Protein AF-A0A6A5T1T0-F1 (afdb_monomer_lite)

Foldseek 3Di:
DDDDDDDDDPVVVVVLVVLQQQAALVCLVCLLVLDDDQGGCPDDVDSHTPVCVVVVHDGHTQDPVLSVLSVVLVVLVVVLVPDDPPDPCNVVSSVVNNVSSVVSNVVVVVVVVVCVVVVPVVVVVVVVVVVVVVVVVVVVVVVVVVVVVVVVVVVVPDDDDDDDDDDDDDDDDDDDDPPDDDDDD

pLDDT: mean 75.46, std 18.89, range [40.22, 96.81]

Sequence (185 aa):
MPLSETTPDSDLLSCLHRYIWVMCLWVVKVIAQGHIVAYEFGLRGSKKCVYCTAQKDVYTPVPVYVREEFAVLLGTLEEYQGLPEGNNNQAAALAEVQEVARTLSLCVQVIQAQDKTLGVPELLTASHHLLGQVLEQVSALNCRIASLEAQVARGVSGGSSSRSQKKKRGKVVVVELDNKMTKSE

Structure (mmCIF, N/CA/C/O backbone):
data_AF-A0A6A5T1T0-F1
#
_entry.id   AF-A0A6A5T1T0-F1
#
loop_
_atom_site.group_PDB
_atom_site.id
_atom_site.type_symbol
_atom_site.label_atom_id
_atom_site.label_alt_id
_atom_site.label_comp_id
_atom_site.label_asym_id
_atom_site.label_entity_id
_atom_site.label_seq_id
_atom_site.pdbx_PDB_ins_code
_atom_site.Cartn_x
_atom_site.Cartn_y
_atom_site.Cartn_z
_atom_site.occupancy
_atom_site.B_iso_or_equiv
_atom_site.auth_seq_id
_atom_site.auth_comp_id
_atom_site.auth_asym_id
_atom_site.auth_atom_id
_atom_site.pdbx_PDB_model_num
ATOM 1 N N . MET A 1 1 ? 44.245 -5.548 17.559 1.00 42.09 1 MET A N 1
ATOM 2 C CA . MET A 1 1 ? 42.827 -5.145 17.625 1.00 42.09 1 MET A CA 1
ATOM 3 C C . MET A 1 1 ? 42.154 -5.598 16.342 1.00 42.09 1 MET A C 1
ATOM 5 O O . MET A 1 1 ? 42.519 -5.059 15.305 1.00 42.09 1 MET A O 1
ATOM 9 N N . PRO A 1 2 ? 41.284 -6.618 16.362 1.00 43.38 2 PRO A N 1
ATOM 10 C CA . PRO A 1 2 ? 40.473 -6.954 15.203 1.00 43.38 2 PRO A CA 1
ATOM 11 C C . PRO A 1 2 ? 39.183 -6.124 15.227 1.00 43.38 2 PRO A C 1
ATOM 13 O O . PRO A 1 2 ? 38.550 -5.977 16.272 1.00 43.38 2 PRO A O 1
ATOM 16 N N . LEU A 1 3 ? 38.841 -5.548 14.077 1.00 43.22 3 LEU A N 1
ATOM 17 C CA . LEU A 1 3 ? 37.574 -4.872 13.818 1.00 43.22 3 LEU A CA 1
ATOM 18 C C . LEU A 1 3 ? 36.474 -5.937 13.749 1.00 43.22 3 LEU A C 1
ATOM 20 O O . LEU A 1 3 ? 36.497 -6.790 12.867 1.00 43.22 3 LEU A O 1
ATOM 24 N N . SER A 1 4 ? 35.548 -5.915 14.702 1.00 41.94 4 SER A N 1
ATOM 25 C CA . SER A 1 4 ? 34.340 -6.734 14.682 1.00 41.94 4 SER A CA 1
ATOM 26 C C . SER A 1 4 ? 33.356 -6.173 13.655 1.00 41.94 4 SER A C 1
ATOM 28 O O . SER A 1 4 ? 32.753 -5.121 13.871 1.00 41.94 4 SER A O 1
ATOM 30 N N . GLU A 1 5 ? 33.199 -6.889 12.541 1.00 44.53 5 GLU A N 1
ATOM 31 C CA . GLU A 1 5 ? 32.078 -6.738 11.615 1.00 44.53 5 GLU A CA 1
ATOM 32 C C . GLU A 1 5 ? 30.779 -7.032 12.373 1.00 44.53 5 GLU A C 1
ATOM 34 O O . GLU A 1 5 ? 30.518 -8.149 12.817 1.00 44.53 5 GLU A O 1
ATOM 39 N N . THR A 1 6 ? 29.982 -5.990 12.577 1.00 43.12 6 THR A N 1
ATOM 40 C CA . THR A 1 6 ? 28.624 -6.100 13.097 1.00 43.12 6 THR A CA 1
ATOM 41 C C . THR A 1 6 ? 27.723 -6.457 11.925 1.00 43.12 6 THR A C 1
ATOM 43 O O . THR A 1 6 ? 27.404 -5.612 11.098 1.00 43.12 6 THR A O 1
ATOM 46 N N . THR A 1 7 ? 27.341 -7.726 11.815 1.00 44.78 7 THR A N 1
ATOM 47 C CA . THR A 1 7 ? 26.221 -8.144 10.965 1.00 44.78 7 THR A CA 1
ATOM 48 C C . THR A 1 7 ? 24.923 -7.643 11.598 1.00 44.78 7 THR A C 1
ATOM 50 O O . THR A 1 7 ? 24.611 -8.086 12.710 1.00 44.78 7 THR A O 1
ATOM 53 N N . PRO A 1 8 ? 24.148 -6.756 10.957 1.00 55.12 8 PRO A N 1
ATOM 54 C CA . PRO A 1 8 ? 22.780 -6.525 11.375 1.00 55.12 8 PRO A CA 1
ATOM 55 C C . PRO A 1 8 ? 21.864 -7.586 10.724 1.00 55.12 8 PRO A C 1
ATOM 57 O O . PRO A 1 8 ? 22.244 -8.278 9.781 1.00 55.12 8 PRO A O 1
ATOM 60 N N . ASP A 1 9 ? 20.634 -7.697 11.223 1.00 51.78 9 ASP A N 1
ATOM 61 C CA . ASP A 1 9 ? 19.465 -8.080 10.411 1.00 51.78 9 ASP A CA 1
ATOM 62 C C . ASP A 1 9 ? 19.054 -9.552 10.233 1.00 51.78 9 ASP A C 1
ATOM 64 O O . ASP A 1 9 ? 18.377 -9.885 9.265 1.00 51.78 9 ASP A O 1
ATOM 68 N N . SER A 1 10 ? 19.300 -10.443 11.197 1.00 51.72 10 SER A N 1
ATOM 69 C CA . SER A 1 10 ? 18.503 -11.695 11.271 1.00 51.72 10 SER A CA 1
ATOM 70 C C . SER A 1 10 ? 17.227 -11.506 12.103 1.00 51.72 10 SER A C 1
ATOM 72 O O . SER A 1 10 ? 16.119 -11.846 11.679 1.00 51.72 10 SER A O 1
ATOM 74 N N . ASP A 1 11 ? 17.367 -10.873 13.268 1.00 50.75 11 ASP A N 1
ATOM 75 C CA . ASP A 1 11 ? 16.261 -10.686 14.210 1.00 50.75 11 ASP A CA 1
ATOM 76 C C . ASP A 1 11 ? 15.309 -9.563 13.780 1.00 50.75 11 ASP A C 1
ATOM 78 O O . ASP A 1 11 ? 14.094 -9.693 13.925 1.00 50.75 11 ASP A O 1
ATOM 82 N N . LEU A 1 12 ? 15.827 -8.512 13.134 1.00 51.88 12 LEU A N 1
ATOM 83 C CA . LEU A 1 12 ? 15.005 -7.456 12.536 1.00 51.88 12 LEU A CA 1
ATOM 84 C C . LEU A 1 12 ? 14.103 -8.012 11.430 1.00 51.88 12 LEU A C 1
ATOM 86 O O . LEU A 1 12 ? 12.905 -7.740 11.444 1.00 51.88 12 LEU A O 1
ATOM 90 N N . LEU A 1 13 ? 14.616 -8.860 10.529 1.00 50.62 13 LEU A N 1
ATOM 91 C CA . LEU A 1 13 ? 13.805 -9.462 9.465 1.00 50.62 13 LEU A CA 1
ATOM 92 C C . LEU A 1 13 ? 12.667 -10.341 10.006 1.00 50.62 13 LEU A C 1
ATOM 94 O O . LEU A 1 13 ? 11.568 -10.311 9.451 1.00 50.62 13 LEU A O 1
ATOM 98 N N . SER A 1 14 ? 12.894 -11.087 11.092 1.00 53.09 14 SER A N 1
ATOM 99 C CA . SER A 1 14 ? 11.867 -11.951 11.694 1.00 53.09 14 SER A CA 1
ATOM 100 C C . SER A 1 14 ? 10.787 -11.166 12.455 1.00 53.09 14 SER A C 1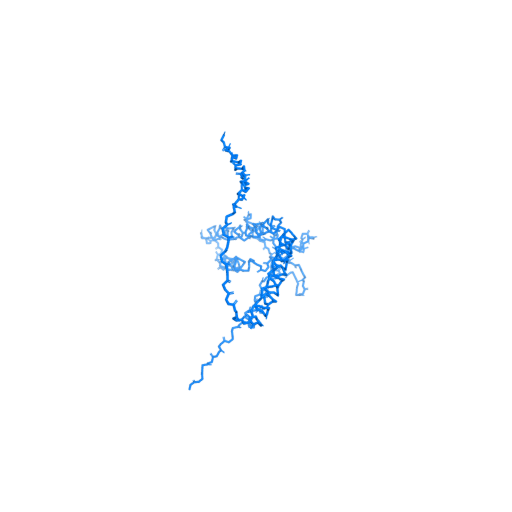
ATOM 102 O O . SER A 1 14 ? 9.600 -11.493 12.345 1.00 53.09 14 SER A O 1
ATOM 104 N N . CYS A 1 15 ? 11.159 -10.080 13.140 1.00 50.84 15 CYS A N 1
ATOM 105 C CA . CYS A 1 15 ? 10.214 -9.133 13.733 1.00 50.84 15 CYS A CA 1
ATOM 106 C C . CYS A 1 15 ? 9.411 -8.400 12.652 1.00 50.84 15 CYS A C 1
ATOM 108 O O . CYS A 1 15 ? 8.185 -8.348 12.711 1.00 50.84 15 CYS A O 1
ATOM 110 N N . LEU A 1 16 ? 10.076 -7.925 11.600 1.00 50.91 16 LEU A N 1
ATOM 111 C CA . LEU A 1 16 ? 9.451 -7.227 10.478 1.00 50.91 16 LEU A CA 1
ATOM 112 C C . LEU A 1 16 ? 8.476 -8.111 9.692 1.00 50.91 16 LEU A C 1
ATOM 114 O O . LEU A 1 16 ? 7.432 -7.634 9.244 1.00 50.91 16 LEU A O 1
ATOM 118 N N . HIS A 1 17 ? 8.754 -9.412 9.578 1.00 55.22 17 HIS A N 1
ATOM 119 C CA . HIS A 1 17 ? 7.829 -10.357 8.956 1.00 55.22 17 HIS A CA 1
ATOM 120 C C . HIS A 1 17 ? 6.561 -10.579 9.795 1.00 55.22 17 HIS A C 1
ATOM 122 O O . HIS A 1 17 ? 5.509 -10.861 9.230 1.00 55.22 17 HIS A O 1
ATOM 128 N N . ARG A 1 18 ? 6.613 -10.407 11.125 1.00 56.09 18 ARG A N 1
ATOM 129 C CA . ARG A 1 18 ? 5.408 -10.441 11.973 1.00 56.09 18 ARG A CA 1
ATOM 130 C C . ARG A 1 18 ? 4.522 -9.215 11.778 1.00 56.09 18 ARG A C 1
ATOM 132 O O . ARG A 1 18 ? 3.308 -9.382 11.736 1.00 56.09 18 ARG A O 1
ATOM 139 N N . TYR A 1 19 ? 5.102 -8.024 11.624 1.00 53.84 19 TYR A N 1
ATOM 140 C CA . TYR A 1 19 ? 4.330 -6.781 11.507 1.00 53.84 19 TYR A CA 1
ATOM 141 C C . TYR A 1 19 ? 3.538 -6.689 10.201 1.00 53.84 19 TYR A C 1
ATOM 143 O O . TYR A 1 19 ? 2.350 -6.382 10.235 1.00 53.84 19 TYR A O 1
ATOM 151 N N . ILE A 1 20 ? 4.141 -7.057 9.064 1.00 57.09 20 ILE A N 1
ATOM 152 C CA . ILE A 1 20 ? 3.502 -7.002 7.728 1.00 57.09 20 ILE A CA 1
ATOM 153 C C . ILE A 1 20 ? 2.189 -7.802 7.671 1.00 57.09 20 ILE A C 1
ATOM 155 O O . ILE A 1 20 ? 1.327 -7.570 6.824 1.00 57.09 20 ILE A O 1
ATOM 159 N N . TRP A 1 21 ? 2.022 -8.760 8.578 1.00 64.00 21 TRP A N 1
ATOM 160 C CA . TRP A 1 21 ? 0.889 -9.662 8.561 1.00 64.00 21 TRP A CA 1
ATOM 161 C C . TRP A 1 21 ? -0.286 -9.123 9.380 1.00 64.00 21 TRP A C 1
ATOM 163 O O . TRP A 1 21 ? -1.396 -9.577 9.163 1.00 64.00 21 TRP A O 1
ATOM 173 N N . VAL A 1 22 ? -0.107 -8.146 10.271 1.00 70.06 22 VAL A N 1
ATOM 174 C CA . VAL A 1 22 ? -1.122 -7.837 11.292 1.00 70.06 22 VAL A CA 1
ATOM 175 C C . VAL A 1 22 ? -2.435 -7.295 10.707 1.00 70.06 22 VAL A C 1
ATOM 177 O O . VAL A 1 22 ? -3.470 -7.561 11.298 1.00 70.06 22 VAL A O 1
ATOM 180 N N . MET A 1 23 ? -2.452 -6.618 9.548 1.00 83.12 23 MET A N 1
ATOM 181 C CA . MET A 1 23 ? -3.692 -6.085 8.946 1.00 83.12 23 MET A CA 1
ATOM 182 C C . MET A 1 23 ? -3.714 -6.114 7.402 1.00 83.12 23 MET A C 1
ATOM 184 O O . MET A 1 23 ? -2.671 -6.063 6.754 1.00 83.12 23 MET A O 1
ATOM 188 N N . CYS A 1 24 ? -4.916 -6.172 6.797 1.00 88.56 24 CYS A N 1
ATOM 189 C CA . CYS A 1 24 ? -5.103 -6.071 5.336 1.00 88.56 24 CYS A CA 1
ATOM 190 C C . CYS A 1 24 ? -5.121 -4.608 4.854 1.00 88.56 24 CYS A C 1
ATOM 192 O O . CYS A 1 24 ? -5.538 -3.706 5.576 1.00 88.56 24 CYS A O 1
ATOM 194 N N . LEU A 1 25 ? -4.783 -4.376 3.580 1.00 89.81 25 LEU A N 1
ATOM 195 C CA . LEU A 1 25 ? -4.882 -3.057 2.935 1.00 89.81 25 LEU A CA 1
ATOM 196 C C . LEU A 1 25 ? -6.304 -2.469 3.016 1.00 89.81 25 LEU A C 1
ATOM 198 O O . LEU A 1 25 ? -6.492 -1.256 3.026 1.00 89.81 25 LEU A O 1
ATOM 202 N N . TRP A 1 26 ? -7.321 -3.328 3.089 1.00 90.31 26 TRP A N 1
ATOM 203 C CA . TRP A 1 26 ? -8.709 -2.907 3.260 1.00 90.31 26 TRP A CA 1
ATOM 204 C C . TRP A 1 26 ? -8.949 -2.242 4.620 1.00 90.31 26 TRP A C 1
ATOM 206 O O . TRP A 1 26 ? -9.57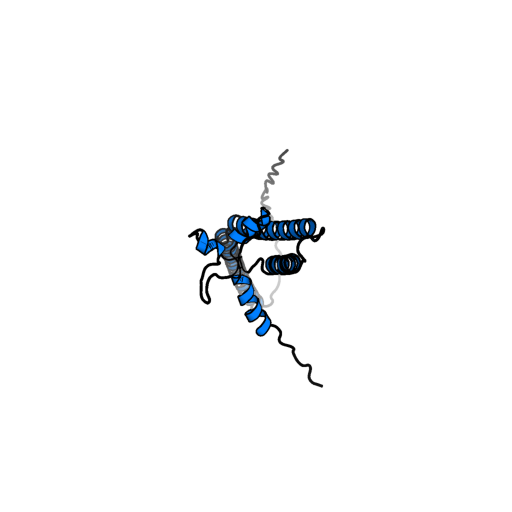8 -1.193 4.681 1.00 90.31 26 TRP A O 1
ATOM 216 N N . VAL A 1 27 ? -8.377 -2.795 5.695 1.00 91.31 27 VAL A N 1
ATOM 217 C CA . VAL A 1 27 ? -8.412 -2.175 7.028 1.00 91.31 27 VAL A CA 1
ATOM 218 C C . VAL A 1 27 ? -7.770 -0.796 6.987 1.00 91.31 27 VAL A C 1
ATOM 220 O O . VAL A 1 27 ? -8.357 0.156 7.486 1.00 91.31 27 VAL A O 1
ATOM 223 N N . VAL A 1 28 ? -6.605 -0.668 6.348 1.00 92.19 28 VAL A N 1
ATOM 224 C CA . VAL A 1 28 ? -5.920 0.625 6.211 1.00 92.19 28 VAL A CA 1
ATOM 225 C C . VAL A 1 28 ? -6.840 1.660 5.553 1.00 92.19 28 VAL A C 1
ATOM 227 O O . VAL A 1 28 ? -6.951 2.783 6.037 1.00 92.19 28 VAL A O 1
ATOM 230 N N . LYS A 1 29 ? -7.565 1.280 4.494 1.00 92.81 29 LYS A N 1
ATOM 231 C CA . LYS A 1 29 ? -8.529 2.170 3.824 1.00 92.81 29 LYS A CA 1
ATOM 232 C C . LYS A 1 29 ? -9.695 2.573 4.726 1.00 92.81 29 LYS A C 1
ATOM 234 O O . LYS A 1 29 ? -10.126 3.719 4.678 1.00 92.81 29 LYS A O 1
ATOM 239 N N . VAL A 1 30 ? -10.191 1.652 5.545 1.00 92.75 30 VAL A N 1
ATOM 240 C CA . VAL A 1 30 ? -11.261 1.921 6.519 1.00 92.75 30 VAL A CA 1
ATOM 241 C C . VAL A 1 30 ? -10.780 2.886 7.607 1.00 92.75 30 VAL A C 1
ATOM 243 O O . VAL A 1 30 ? -11.478 3.843 7.936 1.00 92.75 30 VAL A O 1
ATOM 246 N N . ILE A 1 31 ? -9.549 2.711 8.091 1.00 93.50 31 ILE A N 1
ATOM 247 C CA . ILE A 1 31 ? -8.915 3.629 9.046 1.00 93.50 31 ILE A CA 1
ATOM 248 C C . ILE A 1 31 ? -8.715 5.015 8.420 1.00 93.50 31 ILE A C 1
ATOM 250 O O . ILE A 1 31 ? -9.034 6.019 9.049 1.00 93.50 31 ILE A O 1
ATOM 254 N N . ALA A 1 32 ? -8.286 5.090 7.158 1.00 93.12 32 ALA A N 1
ATOM 255 C CA . ALA A 1 32 ? -8.143 6.348 6.420 1.00 93.12 32 ALA A CA 1
ATOM 256 C C . ALA A 1 32 ? -9.473 7.120 6.257 1.00 93.12 32 ALA A C 1
ATOM 258 O O . ALA A 1 32 ? -9.472 8.347 6.113 1.00 93.12 32 ALA A O 1
ATOM 259 N N . GLN A 1 33 ? -10.607 6.410 6.299 1.00 92.75 33 GLN A N 1
ATOM 260 C CA . GLN A 1 33 ? -11.963 6.977 6.310 1.00 92.75 33 GLN A CA 1
ATOM 261 C C . GLN A 1 33 ? -12.428 7.407 7.712 1.00 92.75 33 GLN A C 1
ATOM 263 O O . GLN A 1 33 ? -13.504 7.980 7.849 1.00 92.75 33 GLN A O 1
ATOM 268 N N . GLY A 1 34 ? -11.623 7.161 8.747 1.00 90.50 34 GLY A N 1
ATOM 269 C CA . GLY A 1 34 ? -11.908 7.540 10.129 1.00 90.50 34 GLY A CA 1
ATOM 270 C C . GLY A 1 34 ? -12.565 6.461 10.975 1.00 90.50 34 GLY A C 1
ATOM 271 O O . GLY A 1 34 ? -13.008 6.746 12.086 1.00 90.50 34 GLY A O 1
ATOM 272 N N . HIS A 1 35 ? -12.608 5.223 10.489 1.00 89.94 35 HIS A N 1
ATOM 273 C CA . HIS A 1 35 ? -13.181 4.106 11.226 1.00 89.94 35 HIS A CA 1
ATOM 274 C C . HIS A 1 35 ? -12.078 3.240 11.837 1.00 89.94 35 HIS A C 1
ATOM 276 O O . HIS A 1 35 ? -11.351 2.539 11.133 1.00 89.94 35 HIS A O 1
ATOM 282 N N . ILE A 1 36 ? -11.982 3.249 13.167 1.00 89.44 36 ILE A N 1
ATOM 283 C CA . ILE A 1 36 ? -11.125 2.311 13.894 1.00 89.44 36 ILE A CA 1
ATOM 284 C C . ILE A 1 36 ? -11.847 0.968 13.984 1.00 89.44 36 ILE A C 1
ATOM 286 O O . ILE A 1 36 ? -12.960 0.878 14.500 1.00 89.44 36 ILE A O 1
ATOM 290 N N . VAL A 1 37 ? -11.217 -0.077 13.451 1.00 87.31 37 VAL A N 1
ATOM 291 C CA . VAL A 1 37 ? -11.777 -1.432 13.389 1.00 87.31 37 VAL A CA 1
ATOM 292 C C . VAL A 1 37 ? -10.813 -2.442 13.983 1.00 87.31 37 VAL A C 1
ATOM 294 O O . VAL A 1 37 ? -9.602 -2.253 13.933 1.00 87.31 37 VAL A O 1
ATOM 297 N N . ALA A 1 38 ? -11.343 -3.549 14.502 1.00 84.00 38 ALA A N 1
ATOM 298 C CA . ALA A 1 38 ? -10.516 -4.662 14.948 1.00 84.00 38 ALA A CA 1
ATOM 299 C C . ALA A 1 38 ? -9.754 -5.258 13.756 1.00 84.00 38 ALA A C 1
ATOM 301 O O . ALA A 1 38 ? -10.353 -5.768 12.803 1.00 84.00 38 ALA A O 1
ATOM 302 N N . TYR A 1 39 ? -8.428 -5.176 13.812 1.00 79.31 39 TYR A N 1
ATOM 303 C CA . TYR A 1 39 ? -7.566 -5.553 12.699 1.00 79.31 39 TYR A CA 1
ATOM 304 C C . TYR A 1 39 ? -6.621 -6.704 13.001 1.00 79.31 39 TYR A C 1
ATOM 306 O O . TYR A 1 39 ? -6.046 -7.220 12.056 1.00 79.31 39 TYR A O 1
ATOM 314 N N . GLU A 1 40 ? -6.490 -7.142 14.252 1.00 78.00 40 GLU A N 1
ATOM 315 C CA . GLU A 1 40 ? -5.658 -8.295 14.604 1.00 78.00 40 GLU A CA 1
ATOM 316 C C . GLU A 1 40 ? -6.100 -9.572 13.867 1.00 78.00 40 GLU A C 1
ATOM 318 O O . GLU A 1 40 ? -7.187 -9.649 13.287 1.00 78.00 40 GLU A O 1
ATOM 323 N N . PHE A 1 41 ? -5.267 -10.614 13.862 1.00 69.56 41 PHE A N 1
ATOM 324 C CA . PHE A 1 41 ? -5.678 -11.910 13.323 1.00 69.56 41 PHE A CA 1
ATOM 325 C C . PHE A 1 41 ? -6.740 -12.561 14.199 1.00 69.56 41 PHE A C 1
ATOM 327 O O . PHE A 1 41 ? -6.544 -12.730 15.397 1.00 69.56 41 PHE A O 1
ATOM 334 N N . GLY A 1 42 ? -7.832 -13.018 13.579 1.00 59.91 42 GLY A N 1
ATOM 335 C CA . GLY A 1 42 ? -8.952 -13.599 14.328 1.00 59.91 42 GLY A CA 1
ATOM 336 C C . GLY A 1 42 ? -8.609 -14.894 15.062 1.00 59.91 42 GLY A C 1
ATOM 337 O O . GLY A 1 42 ? -9.237 -15.203 16.066 1.00 59.91 42 GLY A O 1
ATOM 338 N N . LEU A 1 43 ? -7.616 -15.648 14.577 1.00 61.78 43 LEU A N 1
ATOM 339 C CA . LEU A 1 43 ? -7.124 -16.883 15.190 1.00 61.78 43 LEU A CA 1
ATOM 340 C C . LEU A 1 43 ? -5.627 -17.055 14.912 1.00 61.78 43 LEU A C 1
ATOM 342 O O . LEU A 1 43 ? -5.128 -16.666 13.850 1.00 61.78 43 LEU A O 1
ATOM 346 N N . ARG A 1 44 ? -4.912 -17.710 15.834 1.00 65.69 44 ARG A N 1
ATOM 347 C CA . ARG A 1 44 ? -3.505 -18.093 15.647 1.00 65.69 44 ARG A CA 1
ATOM 348 C C . ARG A 1 44 ? -3.386 -19.011 14.422 1.00 65.69 44 ARG A C 1
ATOM 350 O O . ARG A 1 44 ? -3.978 -20.084 14.400 1.00 65.69 44 ARG A O 1
ATOM 357 N N . GLY A 1 45 ? -2.635 -18.584 13.405 1.00 64.88 45 GLY A N 1
ATOM 358 C CA . GLY A 1 45 ? -2.495 -19.307 12.131 1.00 64.88 45 GLY A CA 1
ATOM 359 C C . GLY A 1 45 ? -3.538 -18.952 11.062 1.00 64.88 45 GLY A C 1
ATOM 360 O O . GLY A 1 45 ? -3.515 -19.534 9.977 1.00 64.88 45 GLY A O 1
ATOM 361 N N . SER A 1 46 ? -4.432 -17.992 11.326 1.00 71.19 46 SER A N 1
ATOM 362 C CA . SER A 1 46 ? -5.315 -17.442 10.295 1.00 71.19 46 SER A CA 1
ATOM 363 C C . SER A 1 46 ? -4.503 -16.738 9.207 1.00 71.19 46 SER A C 1
ATOM 365 O O . SER A 1 46 ? -3.548 -16.021 9.490 1.00 71.19 46 SER A O 1
ATOM 367 N N . LYS A 1 47 ? -4.924 -16.902 7.949 1.00 75.88 47 LYS A N 1
ATOM 368 C CA . LYS A 1 47 ? -4.389 -16.151 6.799 1.00 75.88 47 LYS A CA 1
ATOM 369 C C . LYS A 1 47 ? -5.124 -14.825 6.562 1.00 75.88 47 LYS A C 1
ATOM 371 O O . LYS A 1 47 ? -4.808 -14.127 5.607 1.00 75.88 47 LYS A O 1
ATOM 376 N N . LYS A 1 48 ? -6.141 -14.514 7.375 1.00 79.31 48 LYS A N 1
ATOM 377 C CA . LYS A 1 48 ? -6.984 -13.317 7.256 1.00 79.31 48 LYS A CA 1
ATOM 378 C C . LYS A 1 48 ? -7.079 -12.582 8.590 1.00 79.31 48 LYS A C 1
ATOM 380 O O . LYS A 1 48 ? -7.250 -13.222 9.631 1.00 79.31 48 LYS A O 1
ATOM 385 N N . CYS A 1 49 ? -7.058 -11.253 8.552 1.00 82.81 49 CYS A N 1
ATOM 386 C CA . CYS A 1 49 ? -7.364 -10.447 9.733 1.00 82.81 49 CYS A CA 1
ATOM 387 C C . CYS A 1 49 ? -8.840 -10.586 10.165 1.00 82.81 49 CYS A C 1
ATOM 389 O O . CYS A 1 49 ? -9.675 -11.074 9.394 1.00 82.81 49 CYS A O 1
ATOM 391 N N . VAL A 1 50 ? -9.168 -10.151 11.388 1.00 82.88 50 VAL A N 1
ATOM 392 C CA . VAL A 1 50 ? -10.534 -10.145 11.951 1.00 82.88 50 VAL A CA 1
ATOM 393 C C . VAL A 1 50 ? -11.506 -9.452 11.005 1.00 82.88 50 VAL A C 1
ATOM 395 O O . VAL A 1 50 ? -12.530 -10.036 10.659 1.00 82.88 50 VAL A O 1
ATOM 398 N N . TYR A 1 51 ? -11.156 -8.260 10.518 1.00 82.06 51 TYR A N 1
ATOM 399 C CA . TYR A 1 51 ? -12.009 -7.496 9.611 1.00 82.06 51 TYR A CA 1
ATOM 400 C C . TYR A 1 51 ? -12.339 -8.268 8.325 1.00 82.06 51 TYR A C 1
ATOM 402 O O . TYR A 1 51 ? -13.501 -8.522 8.011 1.00 82.06 51 TYR A O 1
ATOM 410 N N . CYS A 1 52 ? -11.300 -8.716 7.615 1.00 83.44 52 CYS A N 1
ATOM 411 C CA . CYS A 1 52 ? -11.427 -9.473 6.374 1.00 83.44 52 CYS A CA 1
ATOM 412 C C . CYS A 1 52 ? -12.151 -10.839 6.618 1.00 83.44 52 CYS A C 1
ATOM 414 O O . CYS A 1 52 ? -12.820 -11.362 5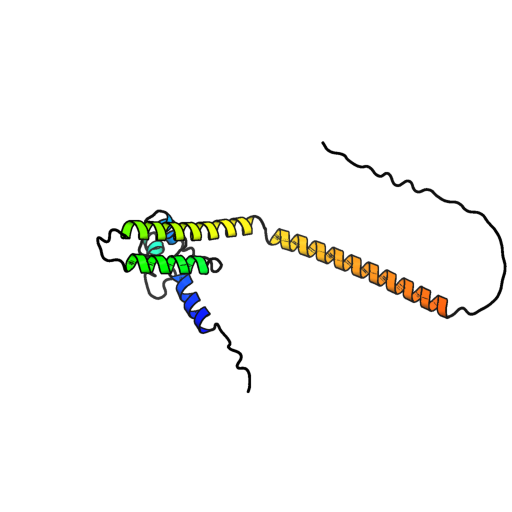.727 1.00 83.44 52 CYS A O 1
ATOM 416 N N . THR A 1 53 ? -12.076 -11.412 7.831 1.00 83.00 53 THR A N 1
ATOM 417 C CA . THR A 1 53 ? -12.835 -12.618 8.234 1.00 83.00 53 THR A CA 1
ATOM 418 C C . THR A 1 53 ? -14.320 -12.318 8.442 1.00 83.00 53 THR A C 1
ATOM 420 O O . THR A 1 53 ? -15.165 -13.055 7.935 1.00 83.00 53 THR A O 1
ATOM 423 N N . ALA A 1 54 ? -14.639 -11.230 9.146 1.00 81.81 54 ALA A N 1
ATOM 424 C CA . ALA A 1 54 ? -16.007 -10.812 9.436 1.00 81.81 54 ALA A CA 1
ATOM 425 C C . ALA A 1 54 ? -16.785 -10.457 8.160 1.00 81.81 54 ALA A C 1
ATOM 427 O O . ALA A 1 54 ? -17.941 -10.848 8.018 1.00 81.81 54 ALA A O 1
ATOM 428 N N . GLN A 1 55 ? -16.131 -9.793 7.202 1.00 81.88 55 GLN A N 1
ATOM 429 C CA . GLN A 1 55 ? -16.753 -9.390 5.936 1.00 81.88 55 GLN A CA 1
ATOM 430 C C . GLN A 1 55 ? -16.839 -10.515 4.891 1.00 81.88 55 GLN A C 1
ATOM 432 O O . GLN A 1 55 ? -17.434 -10.332 3.836 1.00 81.88 55 GLN A O 1
ATOM 437 N N . LYS A 1 56 ? -16.260 -11.699 5.159 1.00 82.56 56 LYS A N 1
ATOM 438 C CA . LYS A 1 56 ? -16.083 -12.787 4.171 1.00 82.56 56 LYS A CA 1
ATOM 439 C C . LYS A 1 56 ? -15.323 -12.354 2.905 1.00 82.56 56 LYS A C 1
ATOM 441 O O . LYS A 1 56 ? -15.420 -13.012 1.871 1.00 82.56 56 LYS A O 1
ATOM 446 N N . ASP A 1 57 ? -14.502 -11.317 3.015 1.00 80.31 57 ASP A N 1
ATOM 447 C CA . ASP A 1 57 ? -13.790 -10.715 1.894 1.00 80.31 57 ASP A CA 1
ATOM 448 C C . ASP A 1 57 ? -12.446 -11.390 1.585 1.00 80.31 57 ASP A C 1
ATOM 450 O O . ASP A 1 57 ? -11.916 -12.238 2.327 1.00 80.31 57 ASP A O 1
ATOM 454 N N . VAL A 1 58 ? -11.885 -11.011 0.435 1.00 82.81 58 VAL A N 1
ATOM 455 C CA . VAL A 1 58 ? -10.524 -11.372 0.035 1.00 82.81 58 VAL A CA 1
ATOM 456 C C . VAL A 1 58 ? -9.525 -10.572 0.866 1.00 82.81 58 VAL A C 1
ATOM 458 O O . VAL A 1 58 ? -9.583 -9.348 0.948 1.00 82.81 58 VAL A O 1
ATOM 461 N N . TYR A 1 59 ? -8.576 -11.280 1.473 1.00 84.19 59 TYR A N 1
ATOM 462 C CA . TYR A 1 59 ? -7.490 -10.658 2.217 1.00 84.19 59 TYR A CA 1
ATOM 463 C C . TYR A 1 59 ? -6.407 -10.181 1.250 1.00 84.19 59 TYR A C 1
ATOM 465 O O . TYR A 1 59 ? -5.752 -10.993 0.596 1.00 84.19 59 TYR A O 1
ATOM 473 N N . THR A 1 60 ? -6.211 -8.867 1.180 1.00 86.56 60 THR A N 1
ATOM 474 C CA . THR A 1 60 ? -5.082 -8.257 0.472 1.00 86.56 60 THR A CA 1
ATOM 475 C C . THR A 1 60 ? -4.044 -7.807 1.499 1.00 86.56 60 THR A C 1
ATOM 477 O O . THR A 1 60 ? -4.327 -6.858 2.237 1.00 86.56 60 THR A O 1
ATOM 480 N N . PRO A 1 61 ? -2.876 -8.468 1.593 1.00 84.81 61 PRO A N 1
ATOM 481 C CA . PRO A 1 61 ? -1.827 -8.053 2.520 1.00 84.81 61 PRO A CA 1
ATOM 482 C C . PRO A 1 61 ? -1.306 -6.658 2.166 1.00 84.81 61 PRO A C 1
ATOM 484 O O . PRO A 1 61 ? -1.327 -6.258 0.998 1.00 84.81 61 PRO A O 1
ATOM 487 N N . VAL A 1 62 ? -0.815 -5.931 3.170 1.00 86.88 62 VAL A N 1
ATOM 488 C CA . VAL A 1 62 ? -0.052 -4.703 2.928 1.00 86.88 62 VAL A CA 1
ATOM 489 C C . VAL A 1 62 ? 1.260 -5.084 2.223 1.00 86.88 62 VAL A C 1
ATOM 491 O O . VAL A 1 62 ? 1.955 -5.992 2.689 1.00 86.88 62 VAL A O 1
ATOM 494 N N . PRO A 1 63 ? 1.595 -4.464 1.078 1.00 86.25 63 PRO A N 1
ATOM 495 C CA . PRO A 1 63 ? 2.811 -4.806 0.352 1.00 86.25 63 PRO A CA 1
ATOM 496 C C . PRO A 1 63 ? 4.085 -4.517 1.153 1.00 86.25 63 PRO A C 1
ATOM 498 O O . PRO A 1 63 ? 4.164 -3.538 1.886 1.00 86.25 63 PRO A O 1
ATOM 501 N N . VAL A 1 64 ? 5.120 -5.340 0.960 1.00 85.75 64 VAL A N 1
ATOM 502 C CA . VAL A 1 64 ? 6.388 -5.230 1.709 1.00 85.75 64 VAL A CA 1
ATOM 503 C C . VAL A 1 64 ? 7.129 -3.918 1.428 1.00 85.75 64 VAL A C 1
ATOM 505 O O . VAL A 1 64 ? 7.877 -3.457 2.279 1.00 85.75 64 VAL A O 1
ATOM 508 N N . TYR A 1 65 ? 6.920 -3.318 0.255 1.00 84.94 65 TYR A N 1
ATOM 509 C CA . TYR A 1 65 ? 7.607 -2.098 -0.172 1.00 84.94 65 TYR A CA 1
ATOM 510 C C . TYR A 1 65 ? 7.111 -0.809 0.511 1.00 84.94 65 TYR A C 1
ATOM 512 O O . TYR A 1 65 ? 7.710 0.230 0.285 1.00 84.94 65 TYR A O 1
ATOM 520 N N . VAL A 1 66 ? 6.024 -0.856 1.295 1.00 89.25 66 VAL A N 1
ATOM 521 C CA . VAL A 1 66 ? 5.530 0.276 2.119 1.00 89.25 66 VAL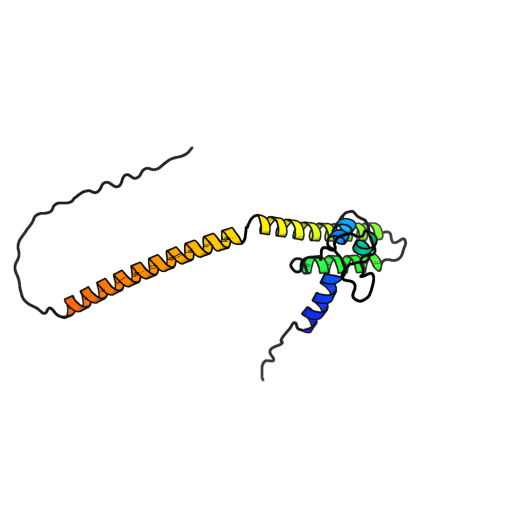 A CA 1
ATOM 522 C C . VAL A 1 66 ? 5.683 -0.008 3.615 1.00 89.25 66 VAL A C 1
ATOM 524 O O . VAL A 1 66 ? 4.828 0.307 4.445 1.00 89.25 66 VAL A O 1
ATOM 527 N N . ARG A 1 67 ? 6.728 -0.755 3.960 1.00 85.81 67 ARG A N 1
ATOM 528 C CA . ARG A 1 67 ? 6.971 -1.260 5.312 1.00 85.81 67 ARG A CA 1
ATOM 529 C C . ARG A 1 67 ? 7.202 -0.121 6.296 1.00 85.81 67 ARG A C 1
ATOM 531 O O . ARG A 1 67 ? 6.732 -0.206 7.427 1.00 85.81 67 ARG A O 1
ATOM 538 N N . GLU A 1 68 ? 7.928 0.903 5.880 1.00 88.62 68 GLU A N 1
ATOM 539 C CA . GLU A 1 68 ? 8.276 2.056 6.696 1.00 88.62 68 GLU A CA 1
ATOM 540 C C . GLU A 1 68 ? 7.016 2.849 7.053 1.00 88.62 68 GLU A C 1
ATOM 542 O O . GLU A 1 68 ? 6.738 3.065 8.229 1.00 88.62 68 GLU A O 1
ATOM 547 N N . GLU A 1 69 ? 6.185 3.186 6.066 1.00 92.00 69 GLU A N 1
ATOM 548 C CA . GLU A 1 69 ? 4.913 3.888 6.268 1.00 92.00 69 GLU A CA 1
ATOM 549 C C . GLU A 1 69 ? 3.932 3.055 7.093 1.00 92.00 69 GLU A C 1
ATOM 551 O O . GLU A 1 69 ? 3.175 3.579 7.911 1.00 92.00 69 GLU A O 1
ATOM 556 N N . PHE A 1 70 ? 3.958 1.736 6.905 1.00 90.69 70 PHE A N 1
ATOM 557 C CA . PHE A 1 70 ? 3.164 0.819 7.703 1.00 90.69 70 PHE A CA 1
ATOM 558 C C . PHE A 1 70 ? 3.607 0.783 9.173 1.00 90.69 70 PHE A C 1
ATOM 560 O O . PHE A 1 70 ? 2.758 0.739 10.063 1.00 90.69 70 PHE A O 1
ATOM 567 N N . ALA A 1 71 ? 4.912 0.843 9.446 1.00 89.62 71 ALA A N 1
ATOM 568 C CA . ALA A 1 71 ? 5.430 0.930 10.808 1.00 89.62 71 ALA A CA 1
ATOM 569 C C . ALA A 1 71 ? 5.015 2.241 11.492 1.00 89.62 71 ALA A C 1
ATOM 571 O O . ALA A 1 71 ? 4.637 2.210 12.663 1.00 89.62 71 ALA A O 1
ATOM 572 N N . VAL A 1 72 ? 5.003 3.364 10.759 1.00 92.69 72 VAL A N 1
ATOM 573 C CA . VAL A 1 72 ? 4.473 4.637 11.281 1.00 92.69 72 VAL A CA 1
ATOM 574 C C . VAL A 1 72 ? 3.002 4.482 11.663 1.00 92.69 72 VAL A C 1
ATOM 576 O O . VAL A 1 72 ? 2.631 4.833 12.777 1.00 92.69 72 VAL A O 1
ATOM 579 N N . LEU A 1 73 ? 2.177 3.882 10.794 1.00 93.25 73 LEU A N 1
ATOM 580 C CA . LEU A 1 73 ? 0.756 3.663 11.091 1.00 93.25 73 LEU A CA 1
ATOM 581 C C . LEU A 1 73 ? 0.547 2.842 12.366 1.00 93.25 73 LEU A C 1
ATOM 583 O O . LEU A 1 73 ? -0.324 3.171 13.170 1.00 93.25 73 LEU A O 1
ATOM 587 N N . LEU A 1 74 ? 1.322 1.772 12.545 1.00 91.19 74 LEU A N 1
ATOM 588 C CA . LEU A 1 74 ? 1.251 0.955 13.753 1.00 91.19 74 LEU A CA 1
ATOM 589 C C . LEU A 1 74 ? 1.617 1.756 15.003 1.00 91.19 74 LEU A C 1
ATOM 591 O O . LEU A 1 74 ? 0.866 1.703 15.972 1.00 91.19 74 LEU A O 1
ATOM 595 N N . GLY A 1 75 ? 2.702 2.535 14.961 1.00 90.94 75 GLY A N 1
ATOM 596 C CA . GLY A 1 75 ? 3.097 3.397 16.076 1.00 90.94 75 GLY A CA 1
ATOM 597 C C . GLY A 1 75 ? 1.999 4.395 16.450 1.00 90.94 75 GLY A C 1
ATOM 598 O O . GLY A 1 75 ? 1.592 4.462 17.607 1.00 90.94 75 GLY A O 1
ATOM 599 N N . THR A 1 76 ? 1.424 5.089 15.465 1.00 93.44 76 THR A N 1
ATOM 600 C CA . THR A 1 76 ? 0.334 6.048 15.708 1.00 93.44 76 THR A CA 1
ATOM 601 C C . THR A 1 76 ? -0.930 5.365 16.251 1.00 93.44 76 THR A C 1
ATOM 603 O O . THR A 1 76 ? -1.640 5.928 17.085 1.00 93.44 76 THR A O 1
ATOM 606 N N . LEU A 1 77 ? -1.235 4.138 15.812 1.00 91.94 77 LEU A N 1
ATOM 607 C CA . LEU A 1 77 ? -2.359 3.359 16.343 1.00 91.94 77 LEU A CA 1
ATOM 608 C C . LEU A 1 77 ? -2.140 2.938 17.799 1.00 91.94 77 LEU A C 1
ATOM 610 O O . LEU A 1 77 ? -3.088 2.998 18.581 1.00 91.94 77 LEU A O 1
ATOM 614 N N . GLU A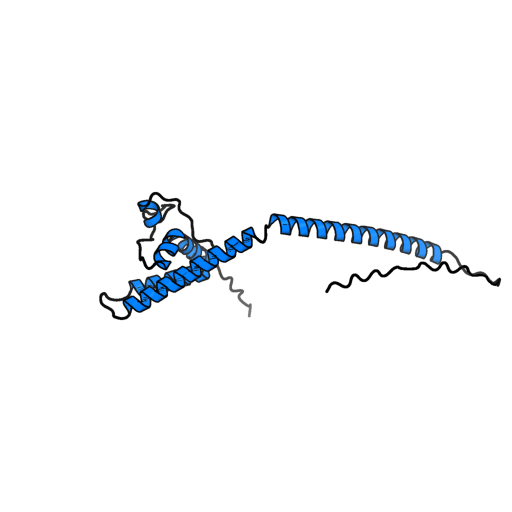 1 78 ? -0.929 2.515 18.158 1.00 90.81 78 GLU A N 1
ATOM 615 C CA . GLU A 1 78 ? -0.564 2.163 19.534 1.00 90.81 78 GLU A CA 1
ATOM 616 C C . GLU A 1 78 ? -0.664 3.384 20.458 1.00 90.81 78 GLU A C 1
ATOM 618 O O . GLU A 1 78 ? -1.264 3.298 21.531 1.00 90.81 78 GLU A O 1
ATOM 623 N N . GLU A 1 79 ? -0.171 4.542 20.011 1.00 91.62 79 GLU A N 1
ATOM 624 C CA . GLU A 1 79 ? -0.302 5.808 20.738 1.00 91.62 79 GLU A CA 1
ATOM 625 C C . GLU A 1 79 ? -1.769 6.202 20.938 1.00 91.62 79 GLU A C 1
ATOM 627 O O . GLU A 1 79 ? -2.174 6.526 22.055 1.00 91.62 79 GLU A O 1
ATOM 632 N N . TYR A 1 80 ? -2.591 6.110 19.887 1.00 91.81 80 TYR A N 1
ATOM 633 C CA . TYR A 1 80 ? -4.028 6.380 19.966 1.00 91.81 80 TYR A CA 1
ATOM 634 C C . TYR A 1 80 ? -4.750 5.433 20.940 1.00 91.81 80 TYR A C 1
ATOM 636 O O . TYR A 1 80 ? -5.575 5.884 21.735 1.00 91.81 80 TYR A O 1
ATOM 644 N N . GLN A 1 81 ? -4.445 4.131 20.903 1.00 89.75 81 GLN A N 1
ATOM 645 C CA . GLN A 1 81 ? -5.058 3.120 21.776 1.00 89.75 81 GLN A CA 1
ATOM 646 C C . GLN A 1 81 ? -4.624 3.252 23.241 1.00 89.75 81 GLN A C 1
ATOM 648 O O . GLN A 1 81 ? -5.371 2.858 24.134 1.00 89.75 81 GLN A O 1
ATOM 653 N N . GLY A 1 82 ? -3.439 3.812 23.495 1.00 89.38 82 GLY A N 1
ATOM 654 C CA . GLY A 1 82 ? -2.937 4.088 24.840 1.00 89.38 82 GLY A CA 1
ATOM 655 C C . GLY A 1 82 ? -3.568 5.309 25.518 1.00 89.38 82 GLY A C 1
ATOM 656 O O . GLY A 1 82 ? -3.313 5.538 26.703 1.00 89.38 82 GLY A O 1
ATOM 657 N N . LEU A 1 83 ? -4.376 6.108 24.808 1.00 89.88 83 LEU A N 1
ATOM 658 C CA . LEU A 1 83 ? -5.010 7.294 25.383 1.00 89.88 83 LEU A CA 1
ATOM 659 C C . LEU A 1 83 ? -6.154 6.924 26.345 1.00 89.88 83 LEU A C 1
ATOM 661 O O . LEU A 1 83 ? -6.971 6.057 26.034 1.00 89.88 83 LEU A O 1
ATOM 665 N N . PRO A 1 84 ? -6.279 7.621 27.491 1.00 87.00 84 PRO A N 1
ATOM 666 C CA . PRO A 1 84 ? -7.407 7.429 28.393 1.00 87.00 84 PRO A CA 1
ATOM 667 C C . PRO A 1 84 ? -8.718 7.908 27.752 1.00 87.00 84 PRO A C 1
ATOM 669 O O . PRO A 1 84 ? -8.743 8.906 27.026 1.00 87.00 84 PRO A O 1
ATOM 672 N N . GLU A 1 85 ? -9.821 7.223 28.060 1.00 78.44 85 GLU A N 1
ATOM 673 C CA . GLU A 1 85 ? -11.157 7.611 27.598 1.00 78.44 85 GLU A CA 1
ATOM 674 C C . GLU A 1 85 ? -11.510 9.041 28.040 1.00 78.44 85 GLU A C 1
ATOM 676 O O . GLU A 1 85 ? -11.283 9.433 29.186 1.00 78.44 85 GLU A O 1
ATOM 681 N N . GLY A 1 86 ? -12.068 9.836 27.121 1.00 75.94 86 GLY A N 1
ATOM 682 C CA . GLY A 1 86 ? -12.438 11.232 27.386 1.00 75.94 86 GLY A CA 1
ATOM 683 C C . GLY A 1 86 ? -11.281 12.229 27.270 1.00 75.94 86 GLY A C 1
ATOM 684 O O . GLY A 1 86 ? -11.439 13.392 27.636 1.00 75.94 86 GLY A O 1
ATOM 685 N N . ASN A 1 87 ? -10.123 11.809 26.751 1.00 83.88 87 ASN A N 1
ATOM 686 C CA . ASN A 1 87 ? -9.030 12.723 26.454 1.00 83.88 87 ASN A CA 1
ATOM 687 C C . ASN A 1 87 ? -9.403 13.667 25.299 1.00 83.88 87 ASN A C 1
ATOM 689 O O . ASN A 1 87 ? -9.724 13.231 24.194 1.00 83.88 87 ASN A O 1
ATOM 693 N N . ASN A 1 88 ? -9.272 14.974 25.524 1.00 83.50 88 ASN A N 1
ATOM 694 C CA . ASN A 1 88 ? -9.497 16.000 24.501 1.00 83.50 88 ASN A CA 1
ATOM 695 C C . ASN A 1 88 ? -8.573 15.839 23.276 1.00 83.50 88 ASN A C 1
ATOM 697 O O . ASN A 1 88 ? -8.900 16.301 22.185 1.00 83.50 88 ASN A O 1
ATOM 701 N N . ASN A 1 89 ? -7.444 15.144 23.436 1.00 88.62 89 ASN A N 1
ATOM 702 C CA . ASN A 1 89 ? -6.492 14.853 22.367 1.00 88.62 89 ASN A CA 1
ATOM 703 C C . ASN A 1 89 ? -6.913 13.660 21.498 1.00 88.62 89 ASN A C 1
ATOM 705 O O . ASN A 1 89 ? -6.292 13.421 20.469 1.00 88.62 89 ASN A O 1
ATOM 709 N N . GLN A 1 90 ? -7.961 12.917 21.865 1.00 89.69 90 GLN A N 1
ATOM 710 C CA . GLN A 1 90 ? -8.390 11.725 21.131 1.00 89.69 90 GLN A CA 1
ATOM 711 C C . GLN A 1 90 ? -8.835 12.055 19.701 1.00 89.69 90 GLN A C 1
ATOM 713 O O . GLN A 1 90 ? -8.532 11.311 18.772 1.00 89.69 90 GLN A O 1
ATOM 718 N N . ALA A 1 91 ? -9.493 13.201 19.503 1.00 90.81 91 ALA A N 1
ATOM 719 C CA . ALA A 1 91 ? -9.868 13.673 18.171 1.00 90.81 91 ALA A CA 1
ATOM 720 C C . ALA A 1 91 ? -8.640 14.030 17.315 1.00 90.81 91 ALA A C 1
ATOM 722 O O . ALA A 1 91 ? -8.602 13.703 16.131 1.00 90.81 91 ALA A O 1
ATOM 723 N N . ALA A 1 92 ? -7.629 14.665 17.919 1.00 92.81 92 ALA A N 1
ATOM 724 C CA . ALA A 1 92 ? -6.384 15.011 17.238 1.00 92.81 92 ALA A CA 1
ATOM 725 C C . ALA A 1 92 ? -5.572 13.755 16.880 1.00 92.81 92 ALA A C 1
ATOM 727 O O . ALA A 1 92 ? -5.164 13.601 15.734 1.00 92.81 92 ALA A O 1
ATOM 728 N N . ALA A 1 93 ? -5.432 12.819 17.820 1.00 93.06 93 ALA A N 1
ATOM 729 C CA . ALA A 1 93 ? -4.753 11.546 17.594 1.00 93.06 93 ALA A CA 1
ATOM 730 C C . ALA A 1 93 ? -5.469 10.695 16.531 1.00 93.06 93 ALA A C 1
ATOM 732 O O . ALA A 1 93 ? -4.825 10.108 15.668 1.00 93.06 93 ALA A O 1
ATOM 733 N N . LEU A 1 94 ? -6.808 10.674 16.514 1.00 94.06 94 LEU A N 1
ATOM 734 C CA . LEU A 1 94 ? -7.557 10.002 15.450 1.00 94.06 94 LEU A CA 1
ATOM 735 C C . LEU A 1 94 ? -7.315 10.654 14.079 1.00 94.06 94 LEU A C 1
ATOM 737 O O . LEU A 1 94 ? -7.206 9.944 13.081 1.00 94.06 94 LEU A O 1
ATOM 741 N N . ALA A 1 95 ? -7.231 11.985 14.012 1.00 94.50 95 ALA A N 1
ATOM 742 C CA . ALA A 1 95 ? -6.917 12.689 12.770 1.00 94.50 95 ALA A CA 1
ATOM 743 C C . ALA A 1 95 ? -5.504 12.353 12.263 1.00 94.50 95 ALA A C 1
ATOM 745 O O . ALA A 1 95 ? -5.314 12.183 11.059 1.00 94.50 95 ALA A O 1
ATOM 746 N N . GLU A 1 96 ? -4.541 12.189 13.170 1.00 96.06 96 GLU A N 1
ATOM 747 C CA . GLU A 1 96 ? -3.185 11.747 12.843 1.00 96.06 96 GLU A CA 1
ATOM 748 C C . GLU A 1 96 ? -3.170 10.310 12.306 1.00 96.06 96 GLU A C 1
ATOM 750 O O . GLU A 1 96 ? -2.656 10.068 11.214 1.00 96.06 96 GLU A O 1
ATOM 755 N N . VAL A 1 97 ? -3.836 9.372 12.991 1.00 96.12 97 VAL A N 1
ATOM 756 C CA . VAL A 1 97 ? -4.006 7.986 12.515 1.00 96.12 97 VAL A CA 1
ATOM 757 C C . VAL A 1 97 ? -4.613 7.957 11.109 1.00 96.12 97 VAL A C 1
ATOM 759 O O . VAL A 1 97 ? -4.143 7.223 10.235 1.00 96.12 97 VAL A O 1
ATOM 762 N N . GLN A 1 98 ? -5.653 8.761 10.866 1.00 96.56 98 GLN A N 1
ATOM 763 C CA . GLN A 1 98 ? -6.283 8.859 9.551 1.00 96.56 98 GLN A CA 1
ATOM 764 C C . GLN A 1 98 ? -5.306 9.351 8.482 1.00 96.56 98 GLN A C 1
ATOM 766 O O . GLN A 1 98 ? -5.297 8.819 7.372 1.00 96.56 98 GLN A O 1
ATOM 771 N N . GLU A 1 99 ? -4.501 10.362 8.796 1.00 96.81 99 GLU A N 1
ATOM 772 C CA . GLU A 1 99 ? -3.564 10.951 7.845 1.00 96.81 99 GLU A CA 1
ATOM 773 C C . GLU A 1 99 ? -2.430 9.992 7.482 1.00 96.81 99 GLU A C 1
ATOM 775 O O . GLU A 1 99 ? -2.110 9.810 6.302 1.00 96.81 99 GLU A O 1
ATOM 780 N N . VAL A 1 100 ? -1.889 9.284 8.471 1.00 96.69 100 VAL A N 1
ATOM 781 C CA . VAL A 1 100 ? -0.881 8.248 8.233 1.00 96.69 100 VAL A CA 1
ATOM 782 C C . VAL A 1 100 ? -1.474 7.101 7.402 1.00 96.69 100 VAL A C 1
ATOM 784 O O . VAL A 1 100 ? -0.859 6.645 6.435 1.00 96.69 100 VAL A O 1
ATOM 787 N N . ALA A 1 101 ? -2.712 6.681 7.683 1.00 95.31 101 ALA A N 1
ATOM 788 C CA . ALA A 1 101 ? -3.394 5.647 6.902 1.00 95.31 101 ALA A CA 1
ATOM 789 C C . ALA A 1 101 ? -3.683 6.075 5.447 1.00 95.31 101 ALA A C 1
ATOM 791 O O . ALA A 1 101 ? -3.590 5.250 4.525 1.00 95.31 101 ALA A O 1
ATOM 792 N N . ARG A 1 102 ? -4.009 7.356 5.209 1.00 95.19 102 ARG A N 1
ATOM 793 C CA . ARG A 1 102 ? -4.138 7.926 3.855 1.00 95.19 102 ARG A CA 1
ATOM 794 C C . ARG A 1 102 ? -2.805 7.922 3.129 1.00 95.19 102 ARG A C 1
ATOM 796 O O . ARG A 1 102 ? -2.761 7.469 1.988 1.00 95.19 102 ARG A O 1
ATOM 803 N N . THR A 1 103 ? -1.742 8.365 3.794 1.00 95.19 103 THR A N 1
ATOM 804 C CA . THR A 1 103 ? -0.384 8.387 3.240 1.00 95.19 103 THR A CA 1
ATOM 805 C C . THR A 1 103 ? 0.038 6.990 2.793 1.00 95.19 103 THR A C 1
ATOM 807 O O . THR A 1 103 ? 0.367 6.794 1.624 1.00 95.19 103 THR A O 1
ATOM 810 N N . LEU A 1 104 ? -0.108 5.985 3.662 1.00 94.44 104 LEU A N 1
ATOM 811 C CA . LEU A 1 104 ? 0.160 4.585 3.324 1.00 94.44 104 LEU A CA 1
ATOM 812 C C . LEU A 1 104 ? -0.681 4.110 2.123 1.00 94.44 104 LEU A C 1
ATOM 814 O O . LEU A 1 104 ? -0.164 3.500 1.184 1.00 94.44 104 LEU A O 1
ATOM 818 N N . SER A 1 105 ? -1.983 4.411 2.122 1.00 93.50 105 SER A N 1
ATOM 819 C CA . SER A 1 105 ? -2.885 4.041 1.021 1.00 93.50 105 SER A CA 1
ATOM 820 C C . SER A 1 105 ? -2.506 4.703 -0.306 1.00 93.50 105 SER A C 1
ATOM 822 O O . SER A 1 105 ? -2.689 4.092 -1.362 1.00 93.50 105 SER A O 1
ATOM 824 N N . LEU A 1 106 ? -2.011 5.941 -0.269 1.00 93.31 106 LEU A N 1
ATOM 825 C CA . LEU A 1 106 ? -1.535 6.680 -1.435 1.00 93.31 106 LEU A CA 1
ATOM 826 C C . LEU A 1 106 ? -0.211 6.112 -1.945 1.00 93.31 106 LEU A C 1
ATOM 828 O O . LEU A 1 106 ? -0.116 5.855 -3.142 1.00 93.31 106 LEU A O 1
ATOM 832 N N . CYS A 1 107 ? 0.759 5.821 -1.070 1.00 92.38 107 CYS A N 1
ATOM 833 C CA . CYS A 1 107 ? 2.023 5.182 -1.454 1.00 92.38 107 CYS A CA 1
ATOM 834 C C . CYS A 1 107 ? 1.775 3.874 -2.215 1.00 92.38 107 CYS A C 1
ATOM 836 O O . CYS A 1 107 ? 2.300 3.672 -3.311 1.00 92.38 107 CYS A O 1
ATOM 838 N N . VAL A 1 108 ? 0.892 3.014 -1.694 1.00 91.56 108 VAL A N 1
ATOM 839 C CA . VAL A 1 108 ? 0.523 1.762 -2.370 1.00 91.56 108 VAL A CA 1
ATOM 840 C C . VAL A 1 108 ? -0.095 2.022 -3.745 1.00 91.56 108 VAL A C 1
ATOM 842 O O . VAL A 1 108 ? 0.266 1.343 -4.705 1.00 91.56 108 VAL A O 1
ATOM 845 N N . GLN A 1 109 ? -1.006 2.992 -3.859 1.00 91.25 109 GLN A N 1
ATOM 846 C CA . GLN A 1 109 ? -1.669 3.319 -5.125 1.00 91.25 109 GLN A CA 1
ATOM 847 C C . GLN A 1 109 ? -0.707 3.892 -6.166 1.00 91.25 109 GLN A C 1
ATOM 849 O O . GLN A 1 109 ? -0.755 3.472 -7.320 1.00 91.25 109 GLN A O 1
ATOM 854 N N . VAL A 1 110 ? 0.169 4.818 -5.769 1.00 88.94 110 VAL A N 1
ATOM 855 C CA . VAL A 1 110 ? 1.156 5.440 -6.659 1.00 88.94 110 VAL A CA 1
ATOM 856 C C . VAL A 1 110 ? 2.126 4.391 -7.182 1.00 88.94 110 VAL A C 1
ATOM 858 O O . VAL A 1 110 ? 2.319 4.308 -8.391 1.00 88.94 110 VAL A O 1
ATOM 861 N N . ILE A 1 111 ? 2.668 3.539 -6.310 1.00 86.19 111 ILE A N 1
ATOM 862 C CA . ILE A 1 111 ? 3.611 2.489 -6.716 1.00 86.19 111 ILE A CA 1
ATOM 863 C C . ILE A 1 111 ? 2.927 1.474 -7.638 1.00 86.19 111 ILE A C 1
ATOM 865 O O . ILE A 1 111 ? 3.483 1.114 -8.669 1.00 86.19 111 ILE A O 1
ATOM 869 N N . GLN A 1 112 ? 1.688 1.064 -7.347 1.00 86.19 112 GLN A N 1
ATOM 870 C CA . GLN A 1 112 ? 0.935 0.173 -8.240 1.00 86.19 112 GLN A CA 1
ATOM 871 C C . GLN A 1 112 ? 0.599 0.821 -9.587 1.00 86.19 112 GLN A C 1
ATOM 873 O O . GLN A 1 112 ? 0.538 0.133 -10.604 1.00 86.19 112 GLN A O 1
ATOM 878 N N . ALA A 1 113 ? 0.332 2.127 -9.616 1.00 83.00 113 ALA A N 1
ATOM 879 C CA . ALA A 1 113 ? 0.112 2.853 -10.861 1.00 83.00 113 ALA A CA 1
ATOM 880 C C . ALA A 1 113 ? 1.412 2.966 -11.667 1.00 83.00 113 ALA A C 1
ATOM 882 O O . ALA A 1 113 ? 1.394 2.770 -12.881 1.00 83.00 113 ALA A O 1
ATOM 883 N N . GLN A 1 114 ? 2.538 3.217 -10.999 1.00 80.25 114 GLN A N 1
ATOM 884 C CA . GLN A 1 114 ? 3.861 3.235 -11.614 1.00 80.25 114 GLN A CA 1
ATOM 885 C C . GLN A 1 114 ? 4.242 1.867 -12.169 1.00 80.25 114 GLN A C 1
ATOM 887 O O . GLN A 1 114 ? 4.665 1.811 -13.310 1.00 80.25 114 GLN A O 1
ATOM 892 N N . ASP A 1 115 ? 4.012 0.777 -11.440 1.00 77.19 115 ASP A N 1
ATOM 893 C CA . ASP A 1 115 ? 4.277 -0.592 -11.909 1.00 77.19 115 ASP A CA 1
ATOM 894 C C . ASP A 1 115 ? 3.448 -0.956 -13.156 1.00 77.19 115 ASP A C 1
ATOM 896 O O . ASP A 1 115 ? 3.917 -1.628 -14.069 1.00 77.19 115 ASP A O 1
ATOM 900 N N . LYS A 1 116 ? 2.218 -0.436 -13.254 1.00 76.19 116 LYS A N 1
ATOM 901 C CA . LYS A 1 116 ? 1.380 -0.580 -14.458 1.00 76.19 116 LYS A CA 1
ATOM 902 C C . LYS A 1 116 ? 1.825 0.298 -15.628 1.00 76.19 116 LYS A C 1
ATOM 904 O O . LYS A 1 116 ? 1.511 -0.027 -16.766 1.00 76.19 116 LYS A O 1
ATOM 909 N N . THR A 1 117 ? 2.464 1.433 -15.348 1.00 66.75 117 THR A N 1
ATOM 910 C CA . THR A 1 117 ? 2.864 2.430 -16.361 1.00 66.75 117 THR A CA 1
ATOM 911 C C . THR A 1 117 ? 4.274 2.164 -16.884 1.00 66.75 117 THR A C 1
ATOM 913 O O . THR A 1 117 ? 4.552 2.337 -18.064 1.00 66.75 117 THR A O 1
ATOM 916 N N . LEU A 1 118 ? 5.164 1.728 -15.996 1.00 62.19 118 LEU A N 1
ATOM 917 C CA . LEU A 1 118 ? 6.464 1.152 -16.285 1.00 62.19 118 LEU A CA 1
ATOM 918 C C . LEU A 1 118 ? 6.242 -0.343 -16.457 1.00 62.19 118 LEU A C 1
ATOM 920 O O . LEU A 1 118 ? 6.644 -1.119 -15.592 1.00 62.19 118 LEU A O 1
ATOM 924 N N . GLY A 1 119 ? 5.553 -0.761 -17.520 1.00 61.97 119 GLY A N 1
ATOM 925 C CA . GLY A 1 119 ? 5.393 -2.179 -17.772 1.00 61.97 119 GLY A CA 1
ATOM 926 C C . GLY A 1 119 ? 6.783 -2.798 -17.822 1.00 61.97 119 GLY A C 1
ATOM 927 O O . GLY A 1 119 ? 7.556 -2.594 -18.755 1.00 61.97 119 GLY A O 1
ATOM 928 N N . VAL A 1 120 ? 7.125 -3.559 -16.784 1.00 65.19 120 VAL A N 1
ATOM 929 C CA . VAL A 1 120 ? 8.357 -4.346 -16.702 1.00 65.19 120 VAL A CA 1
ATOM 930 C C . VAL A 1 120 ? 8.627 -5.103 -18.017 1.00 65.19 120 VAL A C 1
ATOM 932 O O . VAL A 1 120 ? 9.786 -5.151 -18.434 1.00 65.19 120 VAL A O 1
ATOM 935 N N . PRO A 1 121 ? 7.608 -5.605 -18.754 1.00 66.75 121 PRO A N 1
ATOM 936 C CA . PRO A 1 121 ? 7.805 -6.150 -20.096 1.00 66.75 121 PRO A CA 1
ATOM 937 C C . PRO A 1 121 ? 8.358 -5.155 -21.129 1.00 66.75 121 PRO A C 1
ATOM 939 O O . PRO A 1 121 ? 9.226 -5.531 -21.917 1.00 66.75 121 PRO A O 1
ATOM 942 N N . GLU A 1 122 ? 7.906 -3.900 -21.145 1.00 70.00 122 GLU A N 1
ATOM 943 C CA . GLU A 1 122 ? 8.411 -2.869 -22.062 1.00 70.00 122 GLU A CA 1
ATOM 944 C C . GLU A 1 122 ? 9.853 -2.482 -21.725 1.00 70.00 122 GLU A C 1
ATOM 946 O O . GLU A 1 122 ? 10.687 -2.376 -22.625 1.00 70.00 122 GLU A O 1
ATOM 951 N N . LEU A 1 123 ? 10.178 -2.356 -20.434 1.00 73.81 123 LEU A N 1
ATOM 952 C CA . LEU A 1 123 ? 11.544 -2.083 -19.983 1.00 73.81 123 LEU A CA 1
ATOM 953 C C . LEU A 1 123 ? 12.497 -3.235 -20.337 1.00 73.81 123 LEU A C 1
ATOM 955 O O . LEU A 1 123 ? 13.598 -3.003 -20.841 1.00 73.81 123 LEU A O 1
ATOM 959 N N . LEU A 1 124 ? 12.076 -4.484 -20.117 1.00 78.56 124 LEU A N 1
ATOM 960 C CA . LEU A 1 124 ? 12.845 -5.671 -20.500 1.00 78.56 124 LEU A CA 1
ATOM 961 C C . LEU A 1 124 ? 13.021 -5.768 -22.020 1.00 78.56 124 LEU A C 1
ATOM 963 O O . LEU A 1 124 ? 14.114 -6.083 -22.488 1.00 78.56 124 LEU A O 1
ATOM 967 N N . THR A 1 125 ? 11.987 -5.436 -22.794 1.00 79.62 125 THR A N 1
ATOM 968 C CA . THR A 1 125 ? 12.052 -5.408 -24.263 1.00 79.62 125 THR A CA 1
ATOM 969 C C . THR A 1 125 ? 13.033 -4.345 -24.756 1.00 79.62 125 THR A C 1
ATOM 971 O O . THR A 1 125 ? 13.891 -4.637 -25.592 1.00 79.62 125 THR A O 1
ATOM 974 N N . ALA A 1 126 ? 12.972 -3.131 -24.202 1.00 79.06 126 ALA A N 1
ATOM 975 C CA . ALA A 1 126 ? 13.909 -2.055 -24.518 1.00 79.06 126 ALA A CA 1
ATOM 976 C C . ALA A 1 126 ? 15.355 -2.440 -24.158 1.00 79.06 126 ALA A C 1
ATOM 978 O O . ALA A 1 126 ? 16.274 -2.231 -24.950 1.00 79.06 126 ALA A O 1
ATOM 979 N N . SER A 1 127 ? 15.549 -3.076 -23.001 1.00 80.06 127 SER A N 1
ATOM 980 C CA . SER A 1 127 ? 16.860 -3.539 -22.531 1.00 80.06 127 SER A CA 1
ATOM 981 C C . SER A 1 127 ? 17.433 -4.633 -23.436 1.00 80.06 127 SER A C 1
ATOM 983 O O . SER A 1 127 ? 18.609 -4.594 -23.793 1.00 80.06 127 SER A O 1
ATOM 985 N N . HIS A 1 128 ? 16.597 -5.579 -23.870 1.00 86.50 128 HIS A N 1
ATOM 986 C CA . HIS A 1 128 ? 16.993 -6.628 -24.807 1.00 86.50 128 HIS A CA 1
ATOM 987 C C . HIS A 1 128 ? 17.366 -6.054 -26.183 1.00 86.50 128 HIS A C 1
ATOM 989 O O . HIS A 1 128 ? 18.339 -6.492 -26.796 1.00 86.50 128 HIS A O 1
ATOM 995 N N . HIS A 1 129 ? 16.635 -5.043 -26.663 1.00 86.56 129 HIS A N 1
ATOM 996 C CA . HIS A 1 129 ? 16.962 -4.369 -27.919 1.00 86.56 129 HIS A CA 1
ATOM 997 C C . HIS A 1 129 ? 18.307 -3.631 -27.846 1.00 86.56 129 HIS A C 1
ATOM 999 O O . HIS A 1 129 ? 19.142 -3.787 -28.736 1.00 86.56 129 HIS A O 1
ATOM 1005 N N . LEU A 1 130 ? 18.551 -2.889 -26.761 1.00 90.25 130 LEU A N 1
ATOM 1006 C CA . LEU A 1 130 ? 19.826 -2.205 -26.526 1.00 90.25 130 LEU A CA 1
ATOM 1007 C C . LEU A 1 130 ? 20.995 -3.192 -26.430 1.00 90.25 130 LEU A C 1
ATOM 1009 O O . LEU A 1 130 ? 22.046 -2.956 -27.022 1.00 90.25 130 LEU A O 1
ATOM 1013 N N . LEU A 1 131 ? 20.807 -4.323 -25.744 1.00 91.88 131 LEU A N 1
ATOM 1014 C CA . LEU A 1 131 ? 21.826 -5.369 -25.662 1.00 91.88 131 LEU A CA 1
ATOM 1015 C C . LEU A 1 131 ? 22.166 -5.935 -27.049 1.00 91.88 131 LEU A C 1
ATOM 1017 O O . LEU A 1 131 ? 23.342 -6.120 -27.361 1.00 91.88 131 LEU A O 1
ATOM 1021 N N . GLY A 1 132 ? 21.157 -6.148 -27.900 1.00 91.94 132 GLY A N 1
ATOM 1022 C CA . GLY A 1 132 ? 21.353 -6.551 -29.294 1.00 91.94 132 GLY A CA 1
ATOM 1023 C C . GLY A 1 132 ? 22.201 -5.548 -30.080 1.00 91.94 132 GLY A C 1
ATOM 1024 O O . GLY A 1 132 ? 23.198 -5.933 -30.687 1.00 91.94 132 GLY A O 1
ATOM 1025 N N . GLN A 1 133 ? 21.877 -4.255 -29.992 1.00 91.75 133 GLN A N 1
ATOM 1026 C CA . GLN A 1 133 ? 22.641 -3.196 -30.665 1.00 91.75 133 GLN A CA 1
ATOM 1027 C C . GLN A 1 133 ? 24.103 -3.140 -30.199 1.00 91.75 133 GLN A C 1
ATOM 1029 O O . GLN A 1 133 ? 25.013 -2.982 -31.014 1.00 91.75 133 GLN A O 1
ATOM 1034 N N . VAL A 1 134 ? 24.353 -3.293 -28.895 1.00 92.81 134 VAL A N 1
ATOM 1035 C CA . VAL A 1 134 ? 25.718 -3.308 -28.345 1.00 92.81 134 VAL A CA 1
ATOM 1036 C C . VAL A 1 134 ? 26.503 -4.512 -28.868 1.00 92.81 134 VAL A C 1
ATOM 1038 O O . VAL A 1 134 ? 27.653 -4.357 -29.278 1.00 92.81 134 VAL A O 1
ATOM 1041 N N . LEU A 1 135 ? 25.895 -5.700 -28.908 1.00 93.94 135 LEU A N 1
ATOM 1042 C CA . LEU A 1 135 ? 26.543 -6.902 -29.441 1.00 93.94 135 LEU A CA 1
ATOM 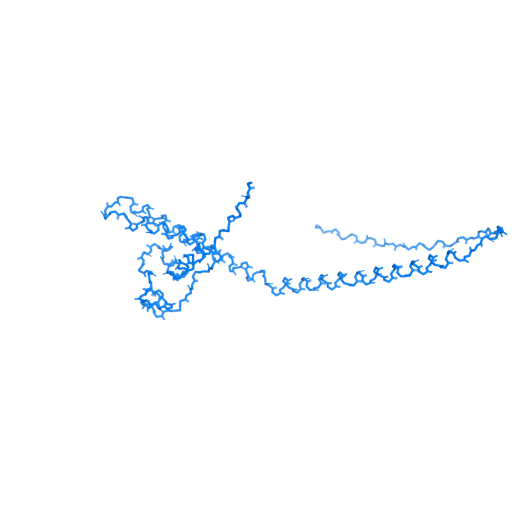1043 C C . LEU A 1 135 ? 26.895 -6.756 -30.928 1.00 93.94 135 LEU A C 1
ATOM 1045 O O . LEU A 1 135 ? 27.999 -7.126 -31.336 1.00 93.94 135 LEU A O 1
ATOM 1049 N N . GLU A 1 136 ? 26.004 -6.168 -31.726 1.00 93.19 136 GLU A N 1
ATOM 1050 C CA . GLU A 1 136 ? 26.267 -5.870 -33.138 1.00 93.19 136 GLU A CA 1
ATOM 1051 C C . GLU A 1 136 ? 27.432 -4.887 -33.308 1.00 93.19 136 GLU A C 1
ATOM 1053 O O . GLU A 1 136 ? 28.336 -5.121 -34.115 1.00 93.19 136 GLU A O 1
ATOM 1058 N N . GLN A 1 137 ? 27.471 -3.817 -32.508 1.00 93.88 137 GLN A N 1
ATOM 1059 C CA . GLN A 1 137 ? 28.564 -2.842 -32.541 1.00 93.88 137 GLN A CA 1
ATOM 1060 C C . GLN A 1 137 ? 29.908 -3.459 -32.137 1.00 93.88 137 GLN A C 1
ATOM 1062 O O . GLN A 1 137 ? 30.922 -3.197 -32.790 1.00 93.88 137 GLN A O 1
ATOM 1067 N N . VAL A 1 138 ? 29.929 -4.307 -31.104 1.00 94.00 138 VAL A N 1
ATOM 1068 C CA . VAL A 1 138 ? 31.136 -5.032 -30.675 1.00 94.00 138 VAL A CA 1
ATOM 1069 C C . VAL A 1 138 ? 31.612 -5.988 -31.769 1.00 94.00 138 VAL A C 1
ATOM 1071 O O . VAL A 1 138 ? 32.806 -6.037 -32.063 1.00 94.00 138 VAL A O 1
ATOM 1074 N N . SER A 1 139 ? 30.696 -6.704 -32.425 1.00 93.06 139 SER A N 1
ATOM 1075 C CA . SER A 1 139 ? 31.030 -7.580 -33.552 1.00 93.06 139 SER A CA 1
ATOM 1076 C C . SER A 1 139 ? 31.656 -6.799 -34.714 1.00 93.06 139 SER A C 1
ATOM 1078 O O . SER A 1 139 ? 32.744 -7.140 -35.186 1.00 93.06 139 SER A O 1
ATOM 1080 N N . ALA A 1 140 ? 31.035 -5.686 -35.114 1.00 93.75 140 ALA A N 1
ATOM 1081 C CA . ALA A 1 140 ? 31.552 -4.823 -36.171 1.00 93.75 140 ALA A CA 1
ATOM 1082 C C . ALA A 1 140 ? 32.933 -4.241 -35.822 1.00 93.75 140 ALA A C 1
ATOM 1084 O O . ALA A 1 140 ? 33.820 -4.168 -36.680 1.00 93.75 140 ALA A O 1
ATOM 1085 N N . LEU A 1 141 ? 33.139 -3.848 -34.562 1.00 93.94 141 LEU A N 1
ATOM 1086 C CA . LEU A 1 141 ? 34.426 -3.357 -34.079 1.00 93.94 141 LEU A CA 1
ATOM 1087 C C . LEU A 1 141 ? 35.503 -4.447 -34.147 1.00 93.94 141 LEU A C 1
ATOM 1089 O O . LEU A 1 141 ? 36.587 -4.188 -34.669 1.00 93.94 141 LEU A O 1
ATOM 1093 N N . ASN A 1 142 ? 35.189 -5.669 -33.715 1.00 93.62 142 ASN A N 1
ATOM 1094 C CA . ASN A 1 142 ? 36.102 -6.810 -33.792 1.00 93.62 142 ASN A CA 1
ATOM 1095 C C . ASN A 1 142 ? 36.512 -7.123 -35.239 1.00 93.62 142 ASN A C 1
ATOM 1097 O O . ASN A 1 142 ? 37.695 -7.321 -35.514 1.00 93.62 142 ASN A O 1
ATOM 1101 N N . CYS A 1 143 ? 35.578 -7.085 -36.196 1.00 92.75 143 CYS A N 1
ATOM 1102 C CA . CYS A 1 143 ? 35.905 -7.256 -37.615 1.00 92.75 143 CYS A CA 1
ATOM 1103 C C . CYS A 1 143 ? 36.853 -6.164 -38.138 1.00 92.75 143 CYS A C 1
ATOM 1105 O O . CYS A 1 143 ? 37.768 -6.446 -38.916 1.00 92.75 143 CYS A O 1
ATOM 1107 N N . ARG A 1 144 ? 36.659 -4.908 -37.713 1.00 93.56 144 ARG A N 1
ATOM 1108 C CA . ARG A 1 144 ? 37.541 -3.792 -38.090 1.00 93.56 144 ARG A CA 1
ATOM 1109 C C . ARG A 1 144 ? 38.939 -3.948 -37.498 1.00 93.56 144 ARG A C 1
ATOM 1111 O O . ARG A 1 144 ? 39.906 -3.702 -38.214 1.00 93.56 144 ARG A O 1
ATOM 1118 N N . ILE A 1 145 ? 39.043 -4.376 -36.240 1.00 94.50 145 ILE A N 1
ATOM 1119 C CA . ILE A 1 145 ? 40.326 -4.663 -35.584 1.00 94.50 145 ILE A CA 1
ATOM 1120 C C . ILE A 1 145 ? 41.062 -5.769 -36.343 1.00 94.50 145 ILE A C 1
ATOM 1122 O O . ILE A 1 145 ? 42.177 -5.532 -36.794 1.00 94.50 145 ILE A O 1
ATOM 1126 N N . ALA A 1 146 ? 40.410 -6.903 -36.616 1.00 92.44 146 ALA A N 1
ATOM 1127 C CA . ALA A 1 146 ? 41.016 -7.999 -37.376 1.00 92.44 146 ALA A CA 1
ATOM 1128 C C . ALA A 1 146 ? 41.488 -7.557 -38.779 1.00 92.44 146 ALA A C 1
ATOM 1130 O O . ALA A 1 146 ? 42.548 -7.962 -39.262 1.00 92.44 146 ALA A O 1
ATOM 1131 N N . SER A 1 147 ? 40.727 -6.679 -39.444 1.00 91.94 147 SER A N 1
ATOM 1132 C CA . SER A 1 147 ? 41.124 -6.097 -40.733 1.00 91.94 147 SER A CA 1
ATOM 1133 C C . SER A 1 147 ? 42.359 -5.196 -40.623 1.00 91.94 147 SER A C 1
ATOM 1135 O O . SER A 1 147 ? 43.244 -5.255 -41.482 1.00 91.94 147 SER A O 1
ATOM 1137 N N . LEU A 1 148 ? 42.432 -4.364 -39.579 1.00 91.44 148 LEU A N 1
ATOM 1138 C CA . LEU A 1 148 ? 43.581 -3.500 -39.307 1.00 91.44 148 LEU A CA 1
ATOM 1139 C C . LEU A 1 148 ? 44.821 -4.322 -38.948 1.00 91.44 148 LEU A C 1
ATOM 1141 O O . LEU A 1 148 ? 45.887 -4.070 -39.502 1.00 91.44 148 LEU A O 1
ATOM 1145 N N . GLU A 1 149 ? 44.683 -5.346 -38.109 1.00 91.38 149 GLU A N 1
ATOM 1146 C CA . GLU A 1 149 ? 45.762 -6.277 -37.764 1.00 91.38 149 GLU A CA 1
ATOM 1147 C C . GLU A 1 149 ? 46.332 -6.959 -39.013 1.00 91.38 149 GLU A C 1
ATOM 1149 O O . GLU A 1 149 ? 47.548 -6.982 -39.211 1.00 91.38 149 GLU A O 1
ATOM 1154 N N . ALA A 1 150 ? 45.471 -7.419 -39.925 1.00 88.88 150 ALA A N 1
ATOM 1155 C CA . ALA A 1 150 ? 45.904 -7.999 -41.194 1.00 88.88 150 ALA A CA 1
ATOM 1156 C C . ALA A 1 150 ? 46.629 -6.985 -42.103 1.00 88.88 150 ALA A C 1
ATOM 1158 O O . ALA A 1 150 ? 47.546 -7.351 -42.840 1.00 88.88 150 ALA A O 1
ATOM 1159 N N . GLN A 1 151 ? 46.233 -5.709 -42.085 1.00 85.94 151 GLN A N 1
ATOM 1160 C CA . GLN A 1 151 ? 46.921 -4.646 -42.828 1.00 85.94 151 GLN A CA 1
ATOM 1161 C C . GLN A 1 151 ? 48.290 -4.317 -42.224 1.00 85.94 151 GLN A C 1
ATOM 1163 O O . GLN A 1 151 ? 49.258 -4.187 -42.973 1.00 85.94 151 GLN A O 1
ATOM 1168 N N . VAL A 1 152 ? 48.392 -4.247 -40.895 1.00 87.38 152 VAL A N 1
ATOM 1169 C CA . VAL A 1 152 ? 49.657 -4.026 -40.181 1.00 87.38 152 VAL A CA 1
ATOM 1170 C C . VAL A 1 152 ? 50.614 -5.194 -40.416 1.00 87.38 152 VAL A C 1
ATOM 1172 O O . VAL A 1 152 ? 51.758 -4.966 -40.799 1.00 87.38 152 VAL A O 1
ATOM 1175 N N . ALA A 1 153 ? 50.146 -6.440 -40.311 1.00 81.38 153 ALA A N 1
ATOM 1176 C CA . ALA A 1 153 ? 50.961 -7.625 -40.584 1.00 81.38 153 ALA A CA 1
ATOM 1177 C C . ALA A 1 153 ? 51.534 -7.632 -42.016 1.00 81.38 153 ALA A C 1
ATOM 1179 O O . ALA A 1 153 ? 52.693 -7.989 -42.222 1.00 81.38 153 ALA A O 1
ATOM 1180 N N . ARG A 1 154 ? 50.756 -7.173 -43.008 1.00 79.19 154 ARG A N 1
ATOM 1181 C CA . ARG A 1 154 ? 51.228 -7.011 -44.396 1.00 79.19 154 ARG A CA 1
ATOM 1182 C C . ARG A 1 154 ? 52.190 -5.832 -44.571 1.00 79.19 154 ARG A C 1
ATOM 1184 O O . ARG A 1 154 ? 53.134 -5.940 -45.347 1.00 79.19 154 ARG A O 1
ATOM 1191 N N . GLY A 1 155 ? 51.980 -4.727 -43.855 1.00 65.50 155 GLY A N 1
ATOM 1192 C CA . GLY A 1 155 ? 52.850 -3.547 -43.889 1.00 65.50 155 GLY A CA 1
ATOM 1193 C C . GLY A 1 155 ? 54.213 -3.752 -43.219 1.00 65.50 155 GLY A C 1
ATOM 1194 O O . GLY A 1 155 ? 55.179 -3.098 -43.595 1.00 65.50 155 GLY A O 1
ATOM 1195 N N . VAL A 1 156 ? 54.319 -4.690 -42.272 1.00 59.06 156 VAL A N 1
ATOM 1196 C CA . VAL A 1 156 ? 55.566 -4.995 -41.545 1.00 59.06 156 VAL A CA 1
ATOM 1197 C C . VAL A 1 156 ? 56.501 -5.936 -42.333 1.00 59.06 156 VAL A C 1
ATOM 1199 O O . VAL A 1 156 ? 57.681 -6.035 -42.009 1.00 59.06 156 VAL A O 1
ATOM 1202 N N . SER A 1 157 ? 56.034 -6.572 -43.417 1.00 53.06 157 SER A N 1
ATOM 1203 C CA . SER A 1 157 ? 56.832 -7.524 -44.220 1.00 53.06 157 SER A CA 1
ATOM 1204 C C . SER A 1 157 ? 57.374 -6.965 -45.554 1.00 53.06 157 SER A C 1
ATOM 1206 O O . SER A 1 157 ? 58.008 -7.688 -46.317 1.00 53.06 157 SER A O 1
ATOM 1208 N N . GLY A 1 158 ? 57.163 -5.678 -45.860 1.00 48.69 158 GLY A N 1
ATOM 1209 C CA . GLY A 1 158 ? 57.598 -5.050 -47.118 1.00 48.69 158 GLY A CA 1
ATOM 1210 C C . GLY A 1 158 ? 58.667 -3.977 -46.915 1.00 48.69 158 GLY A C 1
ATOM 1211 O O . GLY A 1 158 ? 58.340 -2.811 -46.718 1.00 48.69 158 GLY A O 1
ATOM 1212 N N . GLY A 1 159 ? 59.942 -4.370 -46.963 1.00 46.09 159 GLY A N 1
ATOM 1213 C CA . GLY A 1 159 ? 61.091 -3.475 -46.818 1.00 46.09 159 GLY A CA 1
ATOM 1214 C C . GLY A 1 159 ? 61.286 -2.451 -47.949 1.00 46.09 159 GLY A C 1
ATOM 1215 O O . GLY A 1 159 ? 60.723 -2.536 -49.037 1.00 46.09 159 GLY A O 1
ATOM 1216 N N . SER A 1 160 ? 62.153 -1.486 -47.646 1.00 48.88 160 SER A N 1
ATOM 1217 C CA . SER A 1 160 ? 62.824 -0.528 -48.532 1.00 48.88 160 SER A CA 1
ATOM 1218 C C . SER A 1 160 ? 62.969 -0.932 -50.011 1.00 48.88 160 SER A C 1
ATOM 1220 O O . SER A 1 160 ? 63.674 -1.892 -50.306 1.00 48.88 160 SER A O 1
ATOM 1222 N N . SER A 1 161 ? 62.475 -0.100 -50.941 1.00 40.81 161 SER A N 1
ATOM 1223 C CA . SER A 1 161 ? 63.256 0.342 -52.113 1.00 40.81 161 SER A CA 1
ATOM 1224 C C . SER A 1 161 ? 62.580 1.485 -52.897 1.00 40.81 161 SER A C 1
ATOM 1226 O O . SER A 1 161 ? 61.455 1.380 -53.368 1.00 40.81 161 SER A O 1
ATOM 1228 N N . SER A 1 162 ? 63.329 2.584 -53.000 1.00 42.53 162 SER A N 1
ATOM 1229 C CA . SER A 1 162 ? 63.372 3.676 -53.990 1.00 42.53 162 SER A CA 1
ATOM 1230 C C . SER A 1 162 ? 62.227 3.971 -55.002 1.00 42.53 162 SER A C 1
ATOM 1232 O O . SER A 1 162 ? 61.935 3.220 -55.920 1.00 42.53 162 SER A O 1
ATOM 1234 N N . ARG A 1 163 ? 61.775 5.239 -54.935 1.00 40.97 163 ARG A N 1
ATOM 1235 C CA . ARG A 1 163 ? 61.780 6.263 -56.014 1.00 40.97 163 ARG A CA 1
ATOM 1236 C C . ARG A 1 163 ? 61.014 5.962 -57.321 1.00 40.97 163 ARG A C 1
ATOM 1238 O O . ARG A 1 163 ? 61.546 5.321 -58.216 1.00 40.97 163 ARG A O 1
ATOM 1245 N N . SER A 1 164 ? 59.888 6.658 -57.535 1.00 41.56 164 SER A N 1
ATOM 1246 C CA . SER A 1 164 ? 59.639 7.441 -58.769 1.00 41.56 164 SER A CA 1
ATOM 1247 C C . SER A 1 164 ? 58.358 8.281 -58.700 1.00 41.56 164 SER A C 1
ATOM 1249 O O . SER A 1 164 ? 57.272 7.798 -58.399 1.00 41.56 164 SER A O 1
ATOM 1251 N N . GLN A 1 165 ? 58.511 9.572 -59.003 1.00 49.59 165 GLN A N 1
ATOM 1252 C CA . GLN A 1 165 ? 57.445 10.558 -59.176 1.00 49.59 165 GLN A CA 1
ATOM 1253 C C . GLN A 1 165 ? 56.574 10.238 -60.403 1.00 49.59 165 GLN A C 1
ATOM 1255 O O . GLN A 1 165 ? 57.122 10.059 -61.488 1.00 49.59 165 GLN A O 1
ATOM 1260 N N . LYS A 1 166 ? 55.238 10.361 -60.297 1.00 43.03 166 LYS A N 1
ATOM 1261 C CA . LYS A 1 166 ? 54.410 10.927 -61.388 1.00 43.03 166 LYS A CA 1
ATOM 1262 C C . LYS A 1 166 ? 53.007 11.382 -60.940 1.00 43.03 166 LYS A C 1
ATOM 1264 O O . LYS A 1 166 ? 52.050 10.628 -60.896 1.00 43.03 166 LYS A O 1
ATOM 1269 N N . LYS A 1 167 ? 52.930 12.674 -60.611 1.00 43.03 167 LYS A N 1
ATOM 1270 C CA . LYS A 1 167 ? 52.021 13.706 -61.158 1.00 43.03 167 LYS A CA 1
ATOM 1271 C C . LYS A 1 167 ? 50.575 13.308 -61.563 1.00 43.03 167 LYS A C 1
ATOM 1273 O O . LYS A 1 167 ? 50.367 12.745 -62.627 1.00 43.03 167 LYS A O 1
ATOM 1278 N N . LYS A 1 168 ? 49.622 13.866 -60.791 1.00 46.91 168 LYS A N 1
ATOM 1279 C CA . LYS A 1 168 ? 48.302 14.455 -61.151 1.00 46.91 168 LYS A CA 1
ATOM 1280 C C . LYS A 1 168 ? 47.314 13.617 -61.990 1.00 46.91 168 LYS A C 1
ATOM 1282 O O . LYS A 1 168 ? 47.496 13.502 -63.193 1.00 46.91 168 LYS A O 1
ATOM 1287 N N . ARG A 1 169 ? 46.101 13.399 -61.460 1.00 40.22 169 ARG A N 1
ATOM 1288 C CA . ARG A 1 169 ? 44.950 14.333 -61.562 1.00 40.22 169 ARG A CA 1
ATOM 1289 C C . ARG A 1 169 ? 43.765 13.813 -60.739 1.00 40.22 169 ARG A C 1
ATOM 1291 O O . ARG A 1 169 ? 43.440 12.636 -60.799 1.00 40.22 169 ARG A O 1
ATOM 1298 N N . GLY A 1 170 ? 43.157 14.709 -59.965 1.00 43.97 170 GLY A N 1
ATOM 1299 C CA . GLY A 1 170 ? 42.018 14.411 -59.106 1.00 43.97 170 GLY A CA 1
ATOM 1300 C C . GLY A 1 170 ? 40.696 14.272 -59.858 1.00 43.97 170 GLY A C 1
ATOM 1301 O O . GLY A 1 170 ? 40.506 14.842 -60.933 1.00 43.97 170 GLY A O 1
ATOM 1302 N N . LYS A 1 171 ? 39.771 13.560 -59.217 1.00 42.91 171 LYS A N 1
ATOM 1303 C CA . LYS A 1 171 ? 38.330 13.683 -59.419 1.00 42.91 171 LYS A CA 1
ATOM 1304 C C . LYS A 1 171 ? 37.694 13.684 -58.030 1.00 42.91 171 LYS A C 1
ATOM 1306 O O . LYS A 1 171 ? 37.587 12.642 -57.395 1.00 42.91 171 LYS A O 1
ATOM 1311 N N . VAL A 1 172 ? 37.373 14.877 -57.539 1.00 45.97 172 VAL A N 1
ATOM 1312 C CA . VAL A 1 172 ? 36.559 15.067 -56.336 1.00 45.97 172 VAL A CA 1
ATOM 1313 C C . VAL A 1 172 ? 35.116 14.817 -56.757 1.00 45.97 172 VAL A C 1
ATOM 1315 O O . VAL A 1 172 ? 34.595 15.530 -57.612 1.00 45.97 172 VAL A O 1
ATOM 1318 N N . VAL A 1 173 ? 34.502 13.770 -56.212 1.00 44.59 173 VAL A N 1
ATOM 1319 C CA . VAL A 1 173 ? 33.049 13.594 -56.248 1.00 44.59 173 VAL A CA 1
ATOM 1320 C C . VAL A 1 173 ? 32.518 14.306 -55.013 1.00 44.59 173 VAL A C 1
ATOM 1322 O O . VAL A 1 173 ? 32.793 13.894 -53.890 1.00 44.59 173 VAL A O 1
ATOM 1325 N N . VAL A 1 174 ? 31.830 15.421 -55.240 1.00 45.31 174 VAL A N 1
ATOM 1326 C CA . VAL A 1 174 ? 31.031 16.106 -54.226 1.00 45.31 174 VAL A CA 1
ATOM 1327 C C . VAL A 1 174 ? 29.829 15.210 -53.944 1.00 45.31 174 VAL A C 1
ATOM 1329 O O . VAL A 1 174 ? 29.047 14.938 -54.851 1.00 45.31 174 VAL A O 1
ATOM 1332 N N . VAL A 1 175 ? 29.717 14.713 -52.713 1.00 46.59 175 VAL A N 1
ATOM 1333 C CA . VAL A 1 175 ? 28.464 14.157 -52.199 1.00 46.59 175 VAL A CA 1
ATOM 1334 C C . VAL A 1 175 ? 27.832 15.258 -51.365 1.00 46.59 175 VAL A C 1
ATOM 1336 O O . VAL A 1 175 ? 28.326 15.618 -50.298 1.00 46.59 175 VAL A O 1
ATOM 1339 N N . GLU A 1 176 ? 26.791 15.842 -51.938 1.00 42.41 176 GLU A N 1
ATOM 1340 C CA . GLU A 1 176 ? 25.894 16.811 -51.330 1.00 42.41 176 GLU A CA 1
ATOM 1341 C C . GLU A 1 176 ? 25.072 16.080 -50.257 1.00 42.41 176 GLU A C 1
ATOM 1343 O O . GLU A 1 176 ? 24.350 15.129 -50.554 1.00 42.41 176 GLU A O 1
ATOM 1348 N N . LEU A 1 177 ? 25.256 16.450 -48.989 1.00 45.50 177 LEU A N 1
ATOM 1349 C CA . LEU A 1 177 ? 24.408 15.992 -47.890 1.00 45.50 177 LEU A CA 1
ATOM 1350 C C . LEU A 1 177 ? 23.320 17.045 -47.683 1.00 45.50 177 LEU A C 1
ATOM 1352 O O . LEU A 1 177 ? 23.552 18.074 -47.048 1.00 45.50 177 LEU A O 1
ATOM 1356 N N . ASP A 1 178 ? 22.145 16.767 -48.247 1.00 45.78 178 ASP A N 1
ATOM 1357 C CA . ASP A 1 178 ? 20.892 17.468 -47.977 1.00 45.78 178 ASP A CA 1
ATOM 1358 C C . ASP A 1 178 ? 20.586 17.435 -46.473 1.00 45.78 178 ASP A C 1
ATOM 1360 O O . ASP A 1 178 ? 20.141 16.426 -45.918 1.00 45.78 178 ASP A O 1
ATOM 1364 N N . ASN A 1 179 ? 20.822 18.556 -45.793 1.00 44.88 179 ASN A N 1
ATOM 1365 C CA . ASN A 1 179 ? 20.432 18.746 -44.403 1.00 44.88 179 ASN A CA 1
ATOM 1366 C C . ASN A 1 179 ? 19.017 19.340 -44.355 1.00 44.88 179 ASN A C 1
ATOM 1368 O O . ASN A 1 179 ? 18.828 20.558 -44.343 1.00 44.88 179 ASN A O 1
ATOM 1372 N N . LYS A 1 180 ? 18.002 18.470 -44.357 1.00 45.56 180 LYS A N 1
ATOM 1373 C CA . LYS A 1 180 ? 16.594 18.859 -44.219 1.00 45.56 180 LYS A CA 1
ATOM 1374 C C . LYS A 1 180 ? 16.271 19.122 -42.743 1.00 45.56 180 LYS A C 1
ATOM 1376 O O . LYS A 1 180 ? 15.818 18.237 -42.026 1.00 45.56 180 LYS A O 1
ATOM 1381 N N . MET A 1 181 ? 16.500 20.355 -42.291 1.00 42.84 181 MET A N 1
ATOM 1382 C CA . MET A 1 181 ? 15.981 20.865 -41.017 1.00 42.84 181 MET A CA 1
ATOM 1383 C C . MET A 1 181 ? 14.463 21.066 -41.129 1.00 42.84 181 MET A C 1
ATOM 1385 O O . MET A 1 181 ? 13.991 22.005 -41.769 1.00 42.84 181 MET A O 1
ATOM 1389 N N . THR A 1 182 ? 13.683 20.193 -40.495 1.00 50.50 182 THR A N 1
ATOM 1390 C CA . THR A 1 182 ? 12.282 20.473 -40.168 1.00 50.50 182 THR A CA 1
ATOM 1391 C C . THR A 1 182 ? 12.246 21.432 -38.985 1.00 50.50 182 THR A C 1
ATOM 1393 O O . THR A 1 182 ? 12.571 21.058 -37.860 1.00 50.50 182 THR A O 1
ATOM 1396 N N . LYS A 1 183 ? 11.875 22.682 -39.264 1.00 45.66 183 LYS A N 1
ATOM 1397 C CA . LYS A 1 183 ? 11.497 23.680 -38.267 1.00 45.66 183 LYS A CA 1
ATOM 1398 C C . LYS A 1 183 ? 9.993 23.523 -38.028 1.00 45.66 183 LYS A C 1
ATOM 1400 O O . LYS A 1 183 ? 9.220 23.658 -38.973 1.00 45.66 183 LYS A O 1
ATOM 1405 N N . SER A 1 184 ? 9.608 23.188 -36.803 1.00 53.66 184 SER A N 1
ATOM 1406 C CA . SER A 1 184 ? 8.217 23.205 -36.350 1.00 53.66 184 SER A CA 1
ATOM 1407 C C . SER A 1 184 ? 8.058 24.356 -35.370 1.00 53.66 184 SER A C 1
ATOM 1409 O O . SER A 1 184 ? 8.619 24.295 -34.280 1.00 53.66 184 SER A O 1
ATOM 1411 N N . GLU A 1 185 ? 7.313 25.371 -35.792 1.00 45.22 185 GLU A N 1
ATOM 1412 C CA . GLU A 1 185 ? 6.439 26.209 -34.964 1.00 45.22 185 GLU A CA 1
ATOM 1413 C C . GLU A 1 185 ? 5.145 26.421 -35.751 1.00 45.22 185 GLU A C 1
ATOM 1415 O O . GLU A 1 185 ? 5.247 26.642 -36.983 1.00 45.22 185 GLU A O 1
#

Organism: NCBI:txid706981

Radius of gyration: 34.66 Å; chains: 1; bounding box: 80×46×90 Å

Secondary structure (DSSP, 8-state):
---------SHHHHHHHHHTTS-BHHHHHHHHTT-----SBSSTT-SSBHHHHHTT----BPPGGGHHHHHHHHHHHHHHHTSPTT-TTHHHHHHHHHHHHHHHHHHHHHHHHHHHHS-HHHHHHHHHHHHHHHHHHHHHHHHHHHHHHHHHHHHTT----------------------------